Protein AF-0000000066491305 (afdb_homodimer)

pLDDT: mean 83.3, std 24.58, range [31.19, 98.94]

Nearest PDB structures (foldseek):
  2w36-assembly1_A  TM=3.775E-01  e=1.858E+00  Thermotoga maritima
  8e2a-assembly1_A  TM=6.566E-01  e=8.953E+00  Homo sapiens
  7uai-assembly1_A  TM=2.352E-01  e=7.895E+00  Homo sapiens
  2w36-assembly1_A  TM=3.773E-01  e=1.858E+00  Thermotoga maritima
  8e2a-assembly1_A  TM=6.562E-01  e=8.953E+00  Homo sapiens

Secondary structure (DSSP, 8-state):
--------------------------------------B-SSS---GGGHHHHHHHHHHHIIIII-EEE-TTEEEEEEEESSSSEEEEEEEEE---SS-EEE-HHHHHHHHHHHHHH-TT-EEEEETTEEEEEEEEES--/--------------------------------------B-SSS---GGGHHHHHHHHHHHIIIII-EEE-TTEEEEEEEESSSSEEEEEEEEE---SS-EEE-HHHHHHHHHHHHHH-TT-EEEEETTEEEEEEEEES--

Structure (mmCIF, N/CA/C/O backbone):
data_AF-0000000066491305-model_v1
#
loop_
_entity.id
_entity.type
_entity.pdbx_description
1 polymer 'Glycan binding protein Y3-like domain-containing protein'
#
loop_
_atom_site.group_PDB
_atom_site.id
_atom_site.type_symbol
_atom_site.label_atom_id
_atom_site.label_alt_id
_atom_site.label_comp_id
_atom_site.label_asym_id
_atom_site.label_entity_id
_atom_site.label_seq_id
_atom_site.pdbx_PDB_ins_code
_atom_site.Cartn_x
_atom_site.Cartn_y
_atom_site.Cartn_z
_atom_site.occupancy
_atom_site.B_iso_or_equiv
_atom_site.auth_seq_id
_atom_site.auth_comp_id
_atom_site.auth_asym_id
_atom_site.auth_atom_id
_atom_site.pdbx_PDB_model_num
ATOM 1 N N . MET A 1 1 ? 40.125 -6.152 -92.375 1 35.41 1 MET A N 1
ATOM 2 C CA . MET A 1 1 ? 39.969 -5.219 -91.25 1 35.41 1 MET A CA 1
ATOM 3 C C . MET A 1 1 ? 39.719 -5.961 -89.938 1 35.41 1 MET A C 1
ATOM 5 O O . MET A 1 1 ? 38.75 -6.703 -89.812 1 35.41 1 MET A O 1
ATOM 9 N N . HIS A 1 2 ? 40.781 -6.516 -89.375 1 53.09 2 HIS A N 1
ATOM 10 C CA . HIS A 1 2 ? 40.938 -7.371 -88.188 1 53.09 2 HIS A CA 1
ATOM 11 C C . HIS A 1 2 ? 40.469 -6.652 -86.938 1 53.09 2 HIS A C 1
ATOM 13 O O . HIS A 1 2 ? 41 -5.605 -86.562 1 53.09 2 HIS A O 1
ATOM 19 N N . VAL A 1 3 ? 39.156 -6.668 -86.625 1 49.12 3 VAL A N 1
ATOM 20 C CA . VAL A 1 3 ? 38.562 -6.012 -85.438 1 49.12 3 VAL A CA 1
ATOM 21 C C . VAL A 1 3 ? 39.062 -6.691 -84.188 1 49.12 3 VAL A C 1
ATOM 23 O O . VAL A 1 3 ? 38.812 -7.883 -84 1 49.12 3 VAL A O 1
ATOM 26 N N . SER A 1 4 ? 40.188 -6.305 -83.625 1 45.81 4 SER A N 1
ATOM 27 C CA . SER A 1 4 ? 40.75 -6.781 -82.375 1 45.81 4 SER A CA 1
ATOM 28 C C . SER A 1 4 ? 39.875 -6.434 -81.188 1 45.81 4 SER A C 1
ATOM 30 O O . SER A 1 4 ? 39.594 -5.258 -80.938 1 45.81 4 SER A O 1
ATOM 32 N N . PHE A 1 5 ? 38.875 -7.254 -80.938 1 46.56 5 PHE A N 1
ATOM 33 C CA . PHE A 1 5 ? 38.031 -7.059 -79.75 1 46.56 5 PHE A CA 1
ATOM 34 C C . PHE A 1 5 ? 38.844 -7.137 -78.438 1 46.56 5 PHE A C 1
ATOM 36 O O . PHE A 1 5 ? 39.5 -8.133 -78.188 1 46.56 5 PHE A O 1
ATOM 43 N N . ILE A 1 6 ? 39.375 -5.984 -78 1 46.59 6 ILE A N 1
ATOM 44 C CA . ILE A 1 6 ? 40.094 -5.914 -76.75 1 46.59 6 ILE A CA 1
ATOM 45 C C . ILE A 1 6 ? 39.156 -6.277 -75.562 1 46.59 6 ILE A C 1
ATOM 47 O O . ILE A 1 6 ? 38.156 -5.613 -75.375 1 46.59 6 ILE A O 1
ATOM 51 N N . LEU A 1 7 ? 39.062 -7.508 -75.188 1 48.59 7 LEU A N 1
ATOM 52 C CA . LEU A 1 7 ? 38.344 -7.977 -74 1 48.59 7 LEU A CA 1
ATOM 53 C C . LEU A 1 7 ? 38.875 -7.352 -72.75 1 48.59 7 LEU A C 1
ATOM 55 O O . LEU A 1 7 ? 40.031 -7.582 -72.375 1 48.59 7 LEU A O 1
ATOM 59 N N . THR A 1 8 ? 38.469 -6.133 -72.438 1 47.22 8 THR A N 1
ATOM 60 C CA . THR A 1 8 ? 38.906 -5.535 -71.188 1 47.22 8 THR A CA 1
ATOM 61 C C . THR A 1 8 ? 38.375 -6.34 -70 1 47.22 8 THR A C 1
ATOM 63 O O . THR A 1 8 ? 37.156 -6.535 -69.875 1 47.22 8 THR A O 1
ATOM 66 N N . VAL A 1 9 ? 39.125 -7.305 -69.5 1 46.81 9 VAL A N 1
ATOM 67 C CA . VAL A 1 9 ? 38.844 -8.078 -68.312 1 46.81 9 VAL A CA 1
ATOM 68 C C . VAL A 1 9 ? 38.719 -7.137 -67.125 1 46.81 9 VAL A C 1
ATOM 70 O O . VAL A 1 9 ? 39.656 -6.391 -66.812 1 46.81 9 VAL A O 1
ATOM 73 N N . ILE A 1 10 ? 37.562 -6.527 -66.938 1 48.28 10 ILE A N 1
ATOM 74 C CA . ILE A 1 10 ? 37.406 -5.699 -65.75 1 48.28 10 ILE A CA 1
ATOM 75 C C . ILE A 1 10 ? 37.625 -6.551 -64.5 1 48.28 10 ILE A C 1
ATOM 77 O O . ILE A 1 10 ? 36.969 -7.594 -64.312 1 48.28 10 ILE A O 1
ATOM 81 N N . PRO A 1 11 ? 38.719 -6.387 -63.812 1 46.84 11 PRO A N 1
ATOM 82 C CA . PRO A 1 11 ? 38.938 -7.137 -62.562 1 46.84 11 PRO A CA 1
ATOM 83 C C . PRO A 1 11 ? 37.812 -6.941 -61.562 1 46.84 11 PRO A C 1
ATOM 85 O O . PRO A 1 11 ? 37.312 -5.828 -61.406 1 46.84 11 PRO A O 1
ATOM 88 N N . ALA A 1 12 ? 36.969 -7.922 -61.5 1 47.62 12 ALA A N 1
ATOM 89 C CA . ALA A 1 12 ? 35.906 -7.91 -60.469 1 47.62 12 ALA A CA 1
ATOM 90 C C . ALA A 1 12 ? 36.531 -7.625 -59.094 1 47.62 12 ALA A C 1
ATOM 92 O O . ALA A 1 12 ? 37.469 -8.297 -58.656 1 47.62 12 ALA A O 1
ATOM 93 N N . VAL A 1 13 ? 36.562 -6.309 -58.688 1 47.16 13 VAL A N 1
ATOM 94 C CA . VAL A 1 13 ? 37 -5.969 -57.312 1 47.16 13 VAL A CA 1
ATOM 95 C C . VAL A 1 13 ? 36.188 -6.773 -56.312 1 47.16 13 VAL A C 1
ATOM 97 O O . VAL A 1 13 ? 34.938 -6.734 -56.344 1 47.16 13 VAL A O 1
ATOM 100 N N . LEU A 1 14 ? 36.656 -7.941 -55.938 1 42.53 14 LEU A N 1
ATOM 101 C CA . LEU A 1 14 ? 36.062 -8.648 -54.812 1 42.53 14 LEU A CA 1
ATOM 102 C C . LEU A 1 14 ? 35.969 -7.742 -53.594 1 42.53 14 LEU A C 1
ATOM 104 O O . LEU A 1 14 ? 36.969 -7.195 -53.125 1 42.53 14 LEU A O 1
ATOM 108 N N . THR A 1 15 ? 34.906 -7.043 -53.438 1 44.19 15 THR A N 1
ATOM 109 C CA . THR A 1 15 ? 34.688 -6.332 -52.188 1 44.19 15 THR A CA 1
ATOM 110 C C . THR A 1 15 ? 34.844 -7.273 -50.969 1 44.19 15 THR A C 1
ATOM 112 O O . THR A 1 15 ? 34.375 -8.414 -51.031 1 44.19 15 THR A O 1
ATOM 115 N N . SER A 1 16 ? 36.031 -7.152 -50.406 1 44.72 16 SER A N 1
ATOM 116 C CA . SER A 1 16 ? 36.219 -7.848 -49.125 1 44.72 16 SER A CA 1
ATOM 117 C C . SER A 1 16 ? 35.031 -7.641 -48.219 1 44.72 16 SER A C 1
ATOM 119 O O . SER A 1 16 ? 34.594 -6.508 -48 1 44.72 16 SER A O 1
ATOM 121 N N . ALA A 1 17 ? 34.156 -8.609 -48.25 1 45.94 17 ALA A N 1
ATOM 122 C CA . ALA A 1 17 ? 33.125 -8.648 -47.188 1 45.94 17 ALA A CA 1
ATOM 123 C C . ALA A 1 17 ? 33.781 -8.469 -45.812 1 45.94 17 ALA A C 1
ATOM 125 O O . ALA A 1 17 ? 34.688 -9.203 -45.438 1 45.94 17 ALA A O 1
ATOM 126 N N . PHE A 1 18 ? 34 -7.211 -45.344 1 41.62 18 PHE A N 1
ATOM 127 C CA . PHE A 1 18 ? 34.375 -7.043 -43.938 1 41.62 18 PHE A CA 1
ATOM 128 C C . PHE A 1 18 ? 33.562 -7.934 -43.031 1 41.62 18 PHE A C 1
ATOM 130 O O . PHE A 1 18 ? 32.344 -8.023 -43.188 1 41.62 18 PHE A O 1
ATOM 137 N N . PRO A 1 19 ? 34.281 -8.961 -42.5 1 40.78 19 PRO A N 1
ATOM 138 C CA . PRO A 1 19 ? 33.5 -9.719 -41.531 1 40.78 19 PRO A CA 1
ATOM 139 C C . PRO A 1 19 ? 32.812 -8.812 -40.5 1 40.78 19 PRO A C 1
ATOM 141 O O . PRO A 1 19 ? 33.438 -7.855 -40 1 40.78 19 PRO A O 1
ATOM 144 N N . MET A 1 20 ? 31.531 -8.586 -40.719 1 34.88 20 MET A N 1
ATOM 145 C CA . MET A 1 20 ? 30.781 -8 -39.594 1 34.88 20 MET A CA 1
ATOM 146 C C . MET A 1 20 ? 31.203 -8.633 -38.281 1 34.88 20 MET A C 1
ATOM 148 O O . MET A 1 20 ? 31.219 -9.859 -38.156 1 34.88 20 MET A O 1
ATOM 152 N N . LYS A 1 21 ? 32.094 -7.848 -37.531 1 38.19 21 LYS A N 1
ATOM 153 C CA . LYS A 1 21 ? 32.344 -8.258 -36.156 1 38.19 21 LYS A CA 1
ATOM 154 C C . LYS A 1 21 ? 31.078 -8.688 -35.469 1 38.19 21 LYS A C 1
ATOM 156 O O . LYS A 1 21 ? 30.109 -7.93 -35.406 1 38.19 21 LYS A O 1
ATOM 161 N N . THR A 1 22 ? 30.75 -9.992 -35.656 1 33.88 22 THR A N 1
ATOM 162 C CA . THR A 1 22 ? 29.734 -10.453 -34.688 1 33.88 22 THR A CA 1
ATOM 163 C C . THR A 1 22 ? 30.094 -10.016 -33.281 1 33.88 22 THR A C 1
ATOM 165 O O . THR A 1 22 ? 31.188 -10.297 -32.781 1 33.88 22 THR A O 1
ATOM 168 N N . ASN A 1 23 ? 29.812 -8.773 -33.031 1 33.19 23 ASN A N 1
ATOM 169 C CA . ASN A 1 23 ? 29.875 -8.453 -31.594 1 33.19 23 ASN A CA 1
ATOM 170 C C . ASN A 1 23 ? 29.281 -9.578 -30.75 1 33.19 23 ASN A C 1
ATOM 172 O O . ASN A 1 23 ? 28.109 -9.898 -30.859 1 33.19 23 ASN A O 1
ATOM 176 N N . SER A 1 24 ? 30.062 -10.562 -30.547 1 32.06 24 SER A N 1
ATOM 177 C CA . SER A 1 24 ? 29.672 -11.477 -29.484 1 32.06 24 SER A CA 1
ATOM 178 C C . SER A 1 24 ? 29.109 -10.711 -28.281 1 32.06 24 SER A C 1
ATOM 180 O O . SER A 1 24 ? 29.781 -9.852 -27.719 1 32.06 24 SER A O 1
ATOM 182 N N . ILE A 1 25 ? 27.922 -10.383 -28.406 1 31.58 25 ILE A N 1
ATOM 183 C CA . ILE A 1 25 ? 27.359 -9.984 -27.125 1 31.58 25 ILE A CA 1
ATOM 184 C C . ILE A 1 25 ? 27.891 -10.898 -26.016 1 31.58 25 ILE A C 1
ATOM 186 O O . ILE A 1 25 ? 27.766 -12.125 -26.109 1 31.58 25 ILE A O 1
ATOM 190 N N . ALA A 1 26 ? 29.016 -10.641 -25.406 1 34.91 26 ALA A N 1
ATOM 191 C CA . ALA A 1 26 ? 29.359 -11.312 -24.156 1 34.91 26 ALA A CA 1
ATOM 192 C C . ALA A 1 26 ? 28.109 -11.672 -23.359 1 34.91 26 ALA A C 1
ATOM 194 O O . ALA A 1 26 ? 27.266 -10.82 -23.094 1 34.91 26 ALA A O 1
ATOM 195 N N . ALA A 1 27 ? 27.641 -12.836 -23.547 1 32.53 27 ALA A N 1
ATOM 196 C CA . ALA A 1 27 ? 26.672 -13.367 -22.578 1 32.53 27 ALA A CA 1
ATOM 197 C C . ALA A 1 27 ? 27.031 -12.922 -21.156 1 32.53 27 ALA A C 1
ATOM 199 O O . ALA A 1 27 ? 28.109 -13.211 -20.656 1 32.53 27 ALA A O 1
ATOM 200 N N . TYR A 1 28 ? 26.75 -11.734 -20.812 1 33.09 28 TYR A N 1
ATOM 201 C CA . TYR A 1 28 ? 26.797 -11.547 -19.359 1 33.09 28 TYR A CA 1
ATOM 202 C C . TYR A 1 28 ? 26.328 -12.797 -18.641 1 33.09 28 TYR A C 1
ATOM 204 O O . TYR A 1 28 ? 25.281 -13.367 -18.984 1 33.09 28 TYR A O 1
ATOM 212 N N . PRO A 1 29 ? 27.172 -13.633 -18.234 1 33.91 29 PRO A N 1
ATOM 213 C CA . PRO A 1 29 ? 26.562 -14.656 -17.391 1 33.91 29 PRO A CA 1
ATOM 214 C C . PRO A 1 29 ? 25.359 -14.125 -16.609 1 33.91 29 PRO A C 1
ATOM 216 O O . PRO A 1 29 ? 25.391 -13 -16.094 1 33.91 29 PRO A O 1
ATOM 219 N N . ASP A 1 30 ? 24.156 -14.359 -17.062 1 32.94 30 ASP A N 1
ATOM 220 C CA . ASP A 1 30 ? 22.984 -14.172 -16.188 1 32.94 30 ASP A CA 1
ATOM 221 C C . ASP A 1 30 ? 23.328 -14.516 -14.75 1 32.94 30 ASP A C 1
ATOM 223 O O . ASP A 1 30 ? 23.297 -15.68 -14.352 1 32.94 30 ASP A O 1
ATOM 227 N N . THR A 1 31 ? 24.438 -14.273 -14.273 1 35.62 31 THR A N 1
ATOM 228 C CA . THR A 1 31 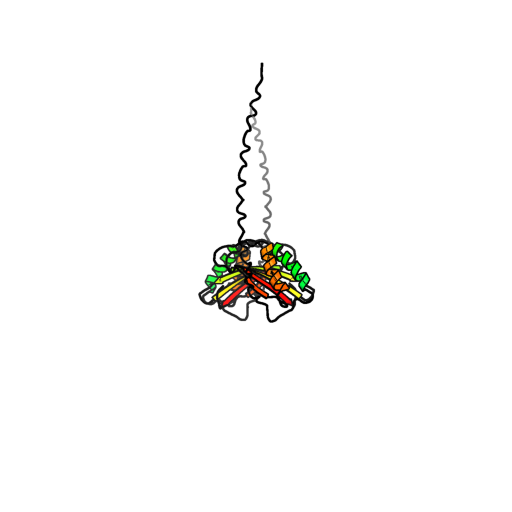? 24.594 -14.398 -12.828 1 35.62 31 THR A CA 1
ATOM 229 C C . THR A 1 31 ? 23.359 -13.898 -12.102 1 35.62 31 THR A C 1
ATOM 231 O O . THR A 1 31 ? 23.141 -12.688 -11.969 1 35.62 31 THR A O 1
ATOM 234 N N . ALA A 1 32 ? 22.234 -14.469 -12.344 1 38.22 32 ALA A N 1
ATOM 235 C CA . ALA A 1 32 ? 21.047 -14.242 -11.5 1 38.22 32 ALA A CA 1
ATOM 236 C C . ALA A 1 32 ? 21.453 -13.938 -10.062 1 38.22 32 ALA A C 1
ATOM 238 O O . ALA A 1 32 ? 21.969 -14.805 -9.352 1 38.22 32 ALA A O 1
ATOM 239 N N . VAL A 1 33 ? 22.156 -12.961 -9.734 1 40.78 33 VAL A N 1
ATOM 240 C CA . VAL A 1 33 ? 22.172 -12.57 -8.328 1 40.78 33 VAL A CA 1
ATOM 241 C C . VAL A 1 33 ? 20.984 -13.164 -7.598 1 40.78 33 VAL A C 1
ATOM 243 O O . VAL A 1 33 ? 19.828 -12.812 -7.883 1 40.78 33 VAL A O 1
ATOM 246 N N . ILE A 1 34 ? 20.891 -14.43 -7.395 1 44.28 34 ILE A N 1
ATOM 247 C CA . ILE A 1 34 ? 19.859 -15.062 -6.57 1 44.28 34 ILE A CA 1
ATOM 248 C C . ILE A 1 34 ? 19.578 -14.188 -5.355 1 44.28 34 ILE A C 1
ATOM 250 O O . ILE A 1 34 ? 20.359 -14.156 -4.402 1 44.28 34 ILE A O 1
ATOM 254 N N . ALA A 1 35 ? 19.328 -13 -5.527 1 53.53 35 ALA A N 1
ATOM 255 C CA . ALA A 1 35 ? 18.906 -12.266 -4.344 1 53.53 35 ALA A CA 1
ATOM 256 C C . ALA A 1 35 ? 18.047 -13.141 -3.438 1 53.53 35 ALA A C 1
ATOM 258 O O . ALA A 1 35 ? 17.141 -13.836 -3.908 1 53.53 35 ALA A O 1
ATOM 259 N N . LYS A 1 36 ? 18.703 -13.555 -2.309 1 70.38 36 LYS A N 1
ATOM 260 C CA . LYS A 1 36 ? 17.984 -14.352 -1.316 1 70.38 36 LYS A CA 1
ATOM 261 C C . LYS A 1 36 ? 16.562 -13.812 -1.097 1 70.38 36 LYS A C 1
ATOM 263 O O . LYS A 1 36 ? 16.391 -12.617 -0.875 1 70.38 36 LYS A O 1
ATOM 268 N N . ARG A 1 37 ? 15.703 -14.656 -1.526 1 84.19 37 ARG A N 1
ATOM 269 C CA . ARG A 1 37 ? 14.297 -14.359 -1.262 1 84.19 37 ARG A CA 1
ATOM 270 C C . ARG A 1 37 ? 14.055 -14.141 0.228 1 84.19 37 ARG A C 1
ATOM 272 O O . ARG A 1 37 ? 14.602 -14.867 1.063 1 84.19 37 ARG A O 1
ATOM 279 N N . ASN A 1 38 ? 13.508 -13.055 0.465 1 95.69 38 ASN A N 1
ATOM 280 C CA . ASN A 1 38 ? 13.125 -12.781 1.846 1 95.69 38 ASN A CA 1
ATOM 281 C C . ASN A 1 38 ? 11.703 -13.25 2.139 1 95.69 38 ASN A C 1
ATOM 283 O O . ASN A 1 38 ? 10.781 -12.445 2.191 1 95.69 38 ASN A O 1
ATOM 287 N N . CYS A 1 39 ? 11.656 -14.578 2.375 1 98.12 39 CYS A N 1
ATOM 288 C CA . CYS A 1 39 ? 10.383 -15.234 2.617 1 98.12 39 CYS A CA 1
ATOM 289 C C . CYS A 1 39 ? 9.875 -14.945 4.027 1 98.12 39 CYS A C 1
ATOM 291 O O . CYS A 1 39 ? 10.664 -14.891 4.973 1 98.12 39 CYS A O 1
ATOM 293 N N . PHE A 1 40 ? 8.547 -14.844 4.145 1 98.06 40 PHE A N 1
ATOM 294 C CA . PHE A 1 40 ? 7.98 -14.727 5.484 1 98.06 40 PHE A CA 1
ATOM 295 C C . PHE A 1 40 ? 8.133 -16.031 6.254 1 98.06 40 PHE A C 1
ATOM 297 O O . PHE A 1 40 ? 7.969 -17.125 5.684 1 98.06 40 PHE A O 1
ATOM 304 N N . ASP A 1 41 ? 8.398 -15.867 7.492 1 96.44 41 ASP A N 1
ATOM 305 C CA . ASP A 1 41 ? 8.617 -17.047 8.328 1 96.44 41 ASP A CA 1
ATOM 306 C C . ASP A 1 41 ? 7.344 -17.438 9.062 1 96.44 41 ASP A C 1
ATOM 308 O O . ASP A 1 41 ? 7.277 -18.516 9.664 1 96.44 41 ASP A O 1
ATOM 312 N N . GLY A 1 42 ? 6.332 -16.641 9.016 1 96.88 42 GLY A N 1
ATOM 313 C CA . GLY A 1 42 ? 5.051 -16.906 9.648 1 96.88 42 GLY A CA 1
ATOM 314 C C . GLY A 1 42 ? 3.869 -16.438 8.828 1 96.88 42 GLY A C 1
ATOM 315 O O . GLY A 1 42 ? 4.043 -15.93 7.715 1 96.88 42 GLY A O 1
ATOM 316 N N . GLY A 1 43 ? 2.725 -16.75 9.414 1 97.12 43 GLY A N 1
ATOM 317 C CA . GLY A 1 43 ? 1.511 -16.344 8.719 1 97.12 43 GLY A CA 1
ATOM 318 C C . GLY A 1 43 ? 0.931 -17.453 7.852 1 97.12 43 GLY A C 1
ATOM 319 O O . GLY A 1 43 ? 1.355 -18.594 7.934 1 97.12 43 GLY A O 1
ATOM 320 N N . ALA A 1 44 ? -0.05 -17.031 7.043 1 98.12 44 ALA A N 1
ATOM 321 C CA . ALA A 1 44 ? -0.793 -17.984 6.219 1 98.12 44 ALA A CA 1
ATOM 322 C C . ALA A 1 44 ? 0.083 -18.547 5.105 1 98.12 44 ALA A C 1
ATOM 324 O O . ALA A 1 44 ? 0.955 -17.844 4.582 1 98.12 44 ALA A O 1
ATOM 325 N N . ARG A 1 45 ? -0.2 -19.766 4.707 1 98.06 45 ARG A N 1
ATOM 326 C CA . ARG A 1 45 ? 0.401 -20.391 3.539 1 98.06 45 ARG A CA 1
ATOM 327 C C . ARG A 1 45 ? -0.486 -20.234 2.311 1 98.06 45 ARG A C 1
ATOM 329 O O . ARG A 1 45 ? -1.699 -20.047 2.434 1 98.06 45 ARG A O 1
ATOM 336 N N . TRP A 1 46 ? 0.221 -20.281 1.203 1 97.81 46 TRP A N 1
ATOM 337 C CA . TRP A 1 46 ? -0.558 -20.219 -0.029 1 97.81 46 TRP A CA 1
ATOM 338 C C . TRP A 1 46 ? -1.574 -21.359 -0.089 1 97.81 46 TRP A C 1
ATOM 340 O O . TRP A 1 46 ? -2.729 -21.141 -0.468 1 97.81 46 TRP A O 1
ATOM 350 N N . GLY A 1 47 ? -1.063 -22.578 0.218 1 96.12 47 GLY A N 1
ATOM 351 C CA . GLY A 1 47 ? -1.896 -23.766 0.083 1 96.12 47 GLY A CA 1
ATOM 352 C C . GLY A 1 47 ? -2.471 -23.938 -1.311 1 96.12 47 GLY A C 1
ATOM 353 O O . GLY A 1 47 ? -1.766 -23.75 -2.305 1 96.12 47 GLY A O 1
ATOM 354 N N . ALA A 1 48 ? -3.723 -24.266 -1.373 1 96.31 48 ALA A N 1
ATOM 355 C CA . ALA A 1 48 ? -4.391 -24.531 -2.645 1 96.31 48 ALA A CA 1
ATOM 356 C C . ALA A 1 48 ? -4.582 -23.234 -3.445 1 96.31 48 ALA A C 1
ATOM 358 O O . ALA A 1 48 ? -4.875 -23.281 -4.641 1 96.31 48 ALA A O 1
ATOM 359 N N . GLY A 1 49 ? -4.398 -22.156 -2.797 1 97.44 49 GLY A N 1
ATOM 360 C CA . GLY A 1 49 ? -4.621 -20.875 -3.451 1 97.44 49 GLY A CA 1
ATOM 361 C C . GLY A 1 49 ? -3.447 -20.422 -4.301 1 97.44 49 GLY A C 1
ATOM 362 O O . GLY A 1 49 ? -3.553 -19.453 -5.051 1 97.44 49 GLY A O 1
ATOM 363 N N . ARG A 1 50 ? -2.361 -21.125 -4.305 1 97.75 50 ARG A N 1
ATOM 364 C CA . ARG A 1 50 ? -1.124 -20.688 -4.941 1 97.75 50 ARG A CA 1
ATOM 365 C C . ARG A 1 50 ? -1.317 -20.484 -6.441 1 97.75 50 ARG A C 1
ATOM 367 O O . ARG A 1 50 ? -0.922 -19.469 -6.996 1 97.75 50 ARG A O 1
ATOM 374 N N . PRO A 1 51 ? -1.959 -21.422 -7.125 1 97.56 51 PRO A N 1
ATOM 375 C CA . PRO A 1 51 ? -2.148 -21.203 -8.555 1 97.56 51 PRO A CA 1
ATOM 376 C C . PRO A 1 51 ? -3.012 -19.984 -8.852 1 97.56 51 PRO A C 1
ATOM 378 O O . PRO A 1 51 ? -2.797 -19.297 -9.859 1 97.56 51 PRO A O 1
ATOM 381 N N . TYR A 1 52 ? -3.965 -19.719 -8.016 1 98.38 52 TYR A N 1
ATOM 382 C CA . TYR A 1 52 ? -4.793 -18.547 -8.203 1 98.38 52 TYR A CA 1
ATOM 383 C C . TYR A 1 52 ? -3.982 -17.266 -7.984 1 98.38 52 TYR A C 1
ATOM 385 O O . TYR A 1 52 ? -4.176 -16.266 -8.68 1 98.38 52 TYR A O 1
ATOM 393 N N . ALA A 1 53 ? -3.098 -17.391 -7.023 1 98.81 53 ALA A N 1
ATOM 394 C CA . ALA A 1 53 ? -2.256 -16.219 -6.742 1 98.81 53 ALA A CA 1
ATOM 395 C C . ALA A 1 53 ? -1.403 -15.859 -7.953 1 98.81 53 ALA A C 1
ATOM 397 O O . ALA A 1 53 ? -1.145 -14.68 -8.203 1 98.81 53 ALA A O 1
ATOM 398 N N . ILE A 1 54 ? -1.008 -16.797 -8.672 1 98.56 54 ILE A N 1
ATOM 399 C CA . ILE A 1 54 ? -0.222 -16.547 -9.875 1 98.56 54 ILE A CA 1
ATOM 400 C C . ILE A 1 54 ? -1.052 -15.758 -10.883 1 98.56 54 ILE A C 1
ATOM 402 O O . ILE A 1 54 ? -0.574 -14.773 -11.445 1 98.56 54 ILE A O 1
ATOM 406 N N . ASN A 1 55 ? -2.23 -16.141 -11.062 1 98.44 55 ASN A N 1
ATOM 407 C CA . ASN A 1 55 ? -3.125 -15.422 -11.953 1 98.44 55 ASN A CA 1
ATOM 408 C C . ASN A 1 55 ? -3.408 -14.008 -11.445 1 98.44 55 ASN A C 1
ATOM 410 O O . ASN A 1 55 ? -3.438 -13.055 -12.219 1 98.44 55 ASN A O 1
ATOM 414 N N . PHE A 1 56 ? -3.564 -13.93 -10.172 1 98.75 56 PHE A N 1
ATOM 415 C CA . PHE A 1 56 ? -3.883 -12.625 -9.594 1 98.75 56 PHE A CA 1
ATOM 416 C C . PHE A 1 56 ? -2.682 -11.695 -9.672 1 98.75 56 PHE A C 1
ATOM 418 O O . PHE A 1 56 ? -2.84 -10.477 -9.812 1 98.75 56 PHE A O 1
ATOM 425 N N . ALA A 1 57 ? -1.462 -12.25 -9.633 1 98.81 57 ALA A N 1
ATOM 426 C CA . ALA A 1 57 ? -0.28 -11.406 -9.82 1 98.81 57 ALA A CA 1
ATOM 427 C C . ALA A 1 57 ? -0.284 -10.75 -11.195 1 98.81 57 ALA A C 1
ATOM 429 O O . ALA A 1 57 ? 0.03 -9.57 -11.328 1 98.81 57 ALA A O 1
ATOM 430 N N . THR A 1 58 ? -0.686 -11.492 -12.148 1 98.62 58 THR A N 1
ATOM 431 C CA . THR A 1 58 ? -0.822 -10.945 -13.492 1 98.62 58 THR A CA 1
ATOM 432 C C . THR A 1 58 ? -1.865 -9.836 -13.523 1 98.62 58 THR A C 1
ATOM 434 O O . THR A 1 58 ? -1.625 -8.766 -14.086 1 98.62 58 THR A O 1
ATOM 437 N N . ARG A 1 59 ? -2.959 -10.047 -12.906 1 98.5 59 ARG A N 1
ATOM 438 C CA . ARG A 1 59 ? -4.035 -9.062 -12.891 1 98.5 59 ARG A CA 1
ATOM 439 C C . ARG A 1 59 ? -3.615 -7.809 -12.133 1 98.5 59 ARG A C 1
ATOM 441 O O . ARG A 1 59 ? -3.889 -6.688 -12.57 1 98.5 59 ARG A O 1
ATOM 448 N N . ALA A 1 60 ? -2.977 -8.008 -11.023 1 98.69 60 ALA A N 1
ATOM 449 C CA . ALA A 1 60 ? -2.518 -6.871 -10.234 1 98.69 60 ALA A CA 1
ATOM 450 C C . ALA A 1 60 ? -1.587 -5.977 -11.039 1 98.69 60 ALA A C 1
ATOM 452 O O . ALA A 1 60 ? -1.687 -4.746 -10.977 1 98.69 60 ALA A O 1
ATOM 453 N N . CYS A 1 61 ? -0.684 -6.582 -11.75 1 98.81 61 CYS A N 1
ATOM 454 C CA . CYS A 1 61 ? 0.261 -5.816 -12.555 1 98.81 61 CYS A CA 1
ATOM 455 C C . CYS A 1 61 ? -0.448 -5.113 -13.711 1 98.81 61 CYS A C 1
ATOM 457 O O . CYS A 1 61 ? -0.137 -3.963 -14.023 1 98.81 61 CYS A O 1
ATOM 459 N N . ASN A 1 62 ? -1.419 -5.648 -14.219 1 97 62 ASN A N 1
ATOM 460 C CA . ASN A 1 62 ? -2.125 -5.047 -15.344 1 97 62 ASN A CA 1
ATOM 461 C C . ASN A 1 62 ? -3.09 -3.957 -14.883 1 97 62 ASN A C 1
ATOM 463 O O . ASN A 1 62 ? -3.293 -2.967 -15.586 1 97 62 ASN A O 1
ATOM 467 N N . GLU A 1 63 ? -3.541 -4.094 -13.68 1 95.5 63 GLU A N 1
ATOM 468 C CA . GLU A 1 63 ? -4.645 -3.236 -13.258 1 95.5 63 GLU A CA 1
ATOM 469 C C . GLU A 1 63 ? -4.16 -2.127 -12.336 1 95.5 63 GLU A C 1
ATOM 471 O O . GLU A 1 63 ? -4.77 -1.058 -12.266 1 95.5 63 GLU A O 1
ATOM 476 N N . ALA A 1 64 ? -3.076 -2.404 -11.656 1 97.88 64 ALA A N 1
ATOM 477 C CA . ALA A 1 64 ? -2.889 -1.515 -10.508 1 97.88 64 ALA A CA 1
ATOM 478 C C . ALA A 1 64 ? -1.416 -1.156 -10.328 1 97.88 64 ALA A C 1
ATOM 480 O O . ALA A 1 64 ? -1.09 -0.058 -9.875 1 97.88 64 ALA A O 1
ATOM 481 N N . LEU A 1 65 ? -0.503 -1.966 -10.719 1 98.75 65 LEU A N 1
ATOM 482 C CA . LEU A 1 65 ? 0.825 -1.855 -10.125 1 98.75 65 LEU A CA 1
ATOM 483 C C . LEU A 1 65 ? 1.834 -1.336 -11.148 1 98.75 65 LEU A C 1
ATOM 485 O O . LEU A 1 65 ? 2.943 -0.943 -10.781 1 98.75 65 LEU A O 1
ATOM 489 N N . VAL A 1 66 ? 1.447 -1.249 -12.375 1 98.31 66 VAL A N 1
ATOM 490 C CA . VAL A 1 66 ? 2.414 -0.804 -13.367 1 98.31 66 VAL A CA 1
ATOM 491 C C . VAL A 1 66 ? 2.348 0.715 -13.516 1 98.31 66 VAL A C 1
ATOM 493 O O . VAL A 1 66 ? 1.374 1.343 -13.094 1 98.31 66 VAL A O 1
ATOM 496 N N . GLY A 1 67 ? 3.473 1.306 -14.102 1 97.75 67 GLY A N 1
ATOM 497 C CA . GLY A 1 67 ? 3.541 2.732 -14.375 1 97.75 67 GLY A CA 1
ATOM 498 C C . GLY A 1 67 ? 4.711 3.412 -13.695 1 97.75 67 GLY A C 1
ATOM 499 O O . GLY A 1 67 ? 5.688 2.756 -13.32 1 97.75 67 GLY A O 1
ATOM 500 N N . THR A 1 68 ? 4.641 4.73 -13.641 1 98.06 68 THR A N 1
ATOM 501 C CA . THR A 1 68 ? 5.727 5.527 -13.094 1 98.06 68 THR A CA 1
ATOM 502 C C . THR A 1 68 ? 5.551 5.719 -11.586 1 98.06 68 THR A C 1
ATOM 504 O O . THR A 1 68 ? 4.465 6.07 -11.125 1 98.06 68 THR A O 1
ATOM 507 N N . TYR A 1 69 ? 6.625 5.422 -10.922 1 98.06 69 TYR A N 1
ATOM 508 C CA . TYR A 1 69 ? 6.711 5.609 -9.477 1 98.06 69 TYR A CA 1
ATOM 509 C C . TYR A 1 69 ? 7.703 6.715 -9.125 1 98.06 69 TYR A C 1
ATOM 511 O O . TYR A 1 69 ? 8.734 6.855 -9.781 1 98.06 69 TYR A O 1
ATOM 519 N N . ARG A 1 70 ? 7.332 7.461 -8.109 1 97.19 70 ARG A N 1
ATOM 520 C CA . ARG A 1 70 ? 8.305 8.305 -7.41 1 97.19 70 ARG A CA 1
ATOM 521 C C . ARG A 1 70 ? 8.906 7.566 -6.219 1 97.19 70 ARG A C 1
ATOM 523 O O . ARG A 1 70 ? 8.336 6.586 -5.734 1 97.19 70 ARG A O 1
ATOM 530 N N . PRO A 1 71 ? 10.086 8.109 -5.781 1 97.12 71 PRO A N 1
ATOM 531 C CA . PRO A 1 71 ? 10.695 7.438 -4.633 1 97.12 71 PRO A CA 1
ATOM 532 C C . PRO A 1 71 ? 9.727 7.281 -3.459 1 97.12 71 PRO A C 1
ATOM 534 O O . PRO A 1 71 ? 9.047 8.234 -3.086 1 97.12 71 PRO A O 1
ATOM 537 N N . ASN A 1 72 ? 9.609 6.07 -2.916 1 96.69 72 ASN A N 1
ATOM 538 C CA . ASN A 1 72 ? 8.844 5.723 -1.724 1 96.69 72 ASN A CA 1
ATOM 539 C C . ASN A 1 72 ? 7.344 5.668 -2.014 1 96.69 72 ASN A C 1
ATOM 541 O O . ASN A 1 72 ? 6.531 5.633 -1.089 1 96.69 72 ASN A O 1
ATOM 545 N N . ASP A 1 73 ? 6.988 5.676 -3.365 1 98.19 73 ASP A N 1
ATOM 546 C CA . ASP A 1 73 ? 5.629 5.297 -3.734 1 98.19 73 ASP A CA 1
ATOM 547 C C . ASP A 1 73 ? 5.379 3.814 -3.473 1 98.19 73 ASP A C 1
ATOM 549 O O . ASP A 1 73 ? 6.246 2.979 -3.736 1 98.19 73 ASP A O 1
ATOM 553 N N . ILE A 1 74 ? 4.191 3.508 -3.037 1 98.62 74 ILE A N 1
ATOM 554 C CA . ILE A 1 74 ? 3.736 2.127 -2.912 1 98.62 74 ILE A CA 1
ATOM 555 C C . ILE A 1 74 ? 2.361 1.977 -3.557 1 98.62 74 ILE A C 1
ATOM 557 O O . ILE A 1 74 ? 1.473 2.805 -3.342 1 98.62 74 ILE A O 1
ATOM 561 N N . ARG A 1 75 ? 2.18 0.941 -4.344 1 98.88 75 ARG A N 1
ATOM 562 C CA . ARG A 1 75 ? 0.87 0.519 -4.828 1 98.88 75 ARG A CA 1
ATOM 563 C C . ARG A 1 75 ? 0.577 -0.924 -4.43 1 98.88 75 ARG A C 1
ATOM 565 O O . ARG A 1 75 ? 1.482 -1.76 -4.395 1 98.88 75 ARG A O 1
ATOM 572 N N . ALA A 1 76 ? -0.656 -1.112 -4.145 1 98.88 76 ALA A N 1
ATOM 573 C CA . ALA A 1 76 ? -1.036 -2.441 -3.674 1 98.88 76 ALA A CA 1
ATOM 574 C C . ALA A 1 76 ? -2.434 -2.816 -4.16 1 98.88 76 ALA A C 1
ATOM 576 O O . ALA A 1 76 ? -3.211 -1.949 -4.562 1 98.88 76 ALA A O 1
ATOM 577 N N . LYS A 1 77 ? -2.666 -4.102 -4.16 1 98.69 77 LYS A N 1
ATOM 578 C CA . LYS A 1 77 ? -3.945 -4.668 -4.574 1 98.69 77 LYS A CA 1
ATOM 579 C C . LYS A 1 77 ? -4.246 -5.961 -3.82 1 98.69 77 LYS A C 1
ATOM 581 O O . LYS A 1 77 ? -3.357 -6.785 -3.611 1 98.69 77 LYS A O 1
ATOM 586 N N . CYS A 1 78 ? -5.477 -6.055 -3.396 1 98.56 78 CYS A N 1
ATOM 587 C CA . CYS A 1 78 ? -5.945 -7.238 -2.684 1 98.56 78 CYS A CA 1
ATOM 588 C C . CYS A 1 78 ? -6.883 -8.062 -3.553 1 98.56 78 CYS A C 1
ATOM 590 O O . CYS A 1 78 ? -7.727 -7.512 -4.262 1 98.56 78 CYS A O 1
ATOM 592 N N . TYR A 1 79 ? -6.695 -9.438 -3.488 1 98.25 79 TYR A N 1
ATOM 593 C CA . TYR A 1 79 ? -7.617 -10.375 -4.125 1 98.25 79 TYR A CA 1
ATOM 594 C C . TYR A 1 79 ? -8.016 -11.477 -3.156 1 98.25 79 TYR A C 1
ATOM 596 O O . TYR A 1 79 ? -7.195 -11.953 -2.369 1 98.25 79 TYR A O 1
ATOM 604 N N . ASN A 1 80 ? -9.25 -11.875 -3.283 1 97.44 80 ASN A N 1
ATOM 605 C CA . ASN A 1 80 ? -9.672 -13.047 -2.527 1 97.44 80 ASN A CA 1
ATOM 606 C C . ASN A 1 80 ? -9.25 -14.344 -3.221 1 97.44 80 ASN A C 1
ATOM 608 O O . ASN A 1 80 ? -9.609 -14.578 -4.375 1 97.44 80 ASN A O 1
ATOM 612 N N . LEU A 1 81 ? -8.547 -15.164 -2.459 1 98.12 81 LEU A N 1
ATOM 613 C CA . LEU A 1 81 ? -8.125 -16.469 -2.988 1 98.12 81 LEU A CA 1
ATOM 614 C C . LEU A 1 81 ? -9.258 -17.484 -2.887 1 98.12 81 LEU A C 1
ATOM 616 O O . LEU A 1 81 ? -9.383 -18.359 -3.744 1 98.12 81 LEU A O 1
ATOM 620 N N . ASP A 1 82 ? -9.891 -17.422 -1.813 1 96.25 82 ASP A N 1
ATOM 621 C CA . ASP A 1 82 ? -11.117 -18.188 -1.58 1 96.25 82 ASP A CA 1
ATOM 622 C C . ASP A 1 82 ? -12 -17.5 -0.55 1 96.25 82 ASP A C 1
ATOM 624 O O . ASP A 1 82 ? -11.93 -16.281 -0.383 1 96.25 82 ASP A O 1
ATOM 628 N N . SER A 1 83 ? -12.906 -18.234 0.072 1 96.06 83 SER A N 1
ATOM 629 C CA . SER A 1 83 ? -13.859 -17.609 0.978 1 96.06 83 SER A CA 1
ATOM 630 C C . SER A 1 83 ? -13.195 -17.234 2.299 1 96.06 83 SER A C 1
ATOM 632 O O . SER A 1 83 ? -13.773 -16.484 3.094 1 96.06 83 SER A O 1
ATOM 634 N N . THR A 1 84 ? -11.953 -17.688 2.516 1 97.31 84 THR A N 1
ATOM 635 C CA . THR A 1 84 ? -11.398 -17.484 3.848 1 97.31 84 THR A CA 1
ATOM 636 C C . THR A 1 84 ? -9.992 -16.891 3.758 1 97.31 84 THR A C 1
ATOM 638 O O . THR A 1 84 ? -9.375 -16.594 4.781 1 97.31 84 THR A O 1
ATOM 641 N N . LYS A 1 85 ? -9.516 -16.781 2.443 1 98.31 85 LYS A N 1
ATOM 642 C CA . LYS A 1 85 ? -8.133 -16.359 2.283 1 98.31 85 LYS A CA 1
ATOM 643 C C . LYS A 1 85 ? -8.008 -15.297 1.199 1 98.31 85 LYS A C 1
ATOM 645 O O . LYS A 1 85 ? -8.703 -15.352 0.185 1 98.31 85 LYS A O 1
ATOM 650 N N . LYS A 1 86 ? -7.117 -14.422 1.464 1 98.5 86 LYS A N 1
ATOM 651 C CA . LYS A 1 86 ? -6.809 -13.359 0.507 1 98.5 86 LYS A CA 1
ATOM 652 C C . LYS A 1 86 ? -5.309 -13.281 0.241 1 98.5 86 LYS A C 1
ATOM 654 O O . LYS A 1 86 ? -4.512 -13.906 0.946 1 98.5 86 LYS A O 1
ATOM 659 N N . VAL A 1 87 ? -4.996 -12.578 -0.79 1 98.88 87 VAL A N 1
ATOM 660 C CA . VAL A 1 87 ? -3.609 -12.203 -1.034 1 98.88 87 VAL A CA 1
ATOM 661 C C . VAL A 1 87 ? -3.498 -10.688 -1.151 1 98.88 87 VAL A C 1
ATOM 663 O O . VAL A 1 87 ? -4.332 -10.047 -1.792 1 98.88 87 VAL A O 1
ATOM 666 N N . ASP A 1 88 ? -2.486 -10.164 -0.505 1 98.75 88 ASP A N 1
ATOM 667 C CA . ASP A 1 88 ? -2.064 -8.773 -0.673 1 98.75 88 ASP A CA 1
ATOM 668 C C . ASP A 1 88 ? -0.783 -8.688 -1.497 1 98.75 88 ASP A C 1
ATOM 670 O O . ASP A 1 88 ? 0.26 -9.203 -1.091 1 98.75 88 ASP A O 1
ATOM 674 N N . PHE A 1 89 ? -0.894 -7.996 -2.646 1 98.94 89 PHE A N 1
ATOM 675 C CA . PHE A 1 89 ? 0.283 -7.672 -3.443 1 98.94 89 PHE A CA 1
ATOM 676 C C . PHE A 1 89 ? 0.678 -6.215 -3.258 1 98.94 89 PHE A C 1
ATOM 678 O O . PHE A 1 89 ? -0.186 -5.34 -3.16 1 98.94 89 PHE A O 1
ATOM 685 N N . SER A 1 90 ? 1.991 -5.969 -3.268 1 98.88 90 SER A N 1
ATOM 686 C CA . SER A 1 90 ? 2.428 -4.574 -3.307 1 98.88 90 SER A CA 1
ATOM 687 C C . SER A 1 90 ? 3.758 -4.434 -4.035 1 98.88 90 SER A C 1
ATOM 689 O O . SER A 1 90 ? 4.523 -5.395 -4.137 1 98.88 90 SER A O 1
ATOM 691 N N . LEU A 1 91 ? 3.91 -3.289 -4.574 1 98.88 91 LEU A N 1
ATOM 692 C CA . LEU A 1 91 ? 5.145 -2.857 -5.223 1 98.88 91 LEU A CA 1
ATOM 693 C C . LEU A 1 91 ? 5.566 -1.479 -4.727 1 98.88 91 LEU A C 1
ATOM 695 O O . LEU A 1 91 ? 4.75 -0.556 -4.68 1 98.88 91 LEU A O 1
ATOM 699 N N . ARG A 1 92 ? 6.863 -1.37 -4.371 1 98.69 92 ARG A N 1
ATOM 700 C CA . ARG A 1 92 ? 7.434 -0.12 -3.879 1 98.69 92 ARG A CA 1
ATOM 701 C C . ARG A 1 92 ? 8.688 0.257 -4.664 1 98.69 92 ARG A C 1
ATOM 703 O O . ARG A 1 92 ? 9.531 -0.595 -4.938 1 98.69 92 ARG A O 1
ATOM 710 N N . LEU A 1 93 ? 8.773 1.497 -4.98 1 98.62 93 LEU A N 1
ATOM 711 C CA . LEU A 1 93 ? 10.055 1.984 -5.473 1 98.62 93 LEU A CA 1
ATOM 712 C C . LEU A 1 93 ? 10.977 2.352 -4.312 1 98.62 93 LEU A C 1
ATOM 714 O O . LEU A 1 93 ? 10.711 3.307 -3.578 1 98.62 93 LEU A O 1
ATOM 718 N N . ILE A 1 94 ? 12.102 1.667 -4.266 1 96.5 94 ILE A N 1
ATOM 719 C CA . ILE A 1 94 ? 12.977 1.869 -3.117 1 96.5 94 ILE A CA 1
ATOM 720 C C . ILE A 1 94 ? 14.18 2.709 -3.531 1 96.5 94 ILE A C 1
ATOM 722 O O . ILE A 1 94 ? 14.922 3.209 -2.68 1 96.5 94 ILE A O 1
ATOM 726 N N . SER A 1 95 ? 14.352 2.805 -4.844 1 95.31 95 SER A N 1
ATOM 727 C CA . SER A 1 95 ? 15.43 3.676 -5.309 1 95.31 95 SER A CA 1
ATOM 728 C C . SER A 1 95 ? 15.125 5.137 -4.996 1 95.31 95 SER A C 1
ATOM 730 O O . SER A 1 95 ? 13.992 5.594 -5.156 1 95.31 95 SER A O 1
ATOM 732 N N . ASN A 1 96 ? 16.188 5.828 -4.598 1 93.19 96 ASN A N 1
ATOM 733 C CA . ASN A 1 96 ? 16.031 7.254 -4.324 1 93.19 96 ASN A CA 1
ATOM 734 C C . ASN A 1 96 ? 16.562 8.109 -5.473 1 93.19 96 ASN A C 1
ATOM 736 O O . ASN A 1 96 ? 16.719 9.32 -5.328 1 93.19 96 ASN A O 1
ATOM 740 N N . ASN A 1 97 ? 16.828 7.438 -6.531 1 93.5 97 ASN A N 1
ATOM 741 C CA . ASN A 1 97 ? 17.453 8.125 -7.66 1 93.5 97 ASN A CA 1
ATOM 742 C C . ASN A 1 97 ? 16.422 8.5 -8.719 1 93.5 97 ASN A C 1
ATOM 744 O O . ASN A 1 97 ? 16.609 8.188 -9.898 1 93.5 97 ASN A O 1
ATOM 748 N N . GLY A 1 98 ? 15.414 9.18 -8.32 1 94.25 98 GLY A N 1
ATOM 749 C CA . GLY A 1 98 ? 14.43 9.711 -9.25 1 94.25 98 GLY A CA 1
ATOM 750 C C . GLY A 1 98 ? 13.289 8.75 -9.531 1 94.25 98 GLY A C 1
ATOM 751 O O . GLY A 1 98 ? 13.234 7.668 -8.953 1 94.25 98 GLY A O 1
ATOM 752 N N . ASN A 1 99 ? 12.422 9.164 -10.477 1 97.69 99 ASN A N 1
ATOM 753 C CA . ASN A 1 99 ? 11.266 8.367 -10.883 1 97.69 99 ASN A CA 1
ATOM 754 C C . ASN A 1 99 ? 11.672 7.16 -11.711 1 97.69 99 ASN A C 1
ATOM 756 O O . ASN A 1 99 ? 12.688 7.195 -12.414 1 97.69 99 ASN A O 1
ATOM 760 N N . ARG A 1 100 ? 10.875 6.129 -11.578 1 98.06 100 ARG A N 1
ATOM 761 C CA . ARG A 1 100 ? 11.094 4.941 -12.398 1 98.06 100 ARG A CA 1
ATOM 762 C C . ARG A 1 100 ? 9.773 4.375 -12.898 1 98.06 100 ARG A C 1
ATOM 764 O O . ARG A 1 100 ? 8.781 4.359 -12.172 1 98.06 100 ARG A O 1
ATOM 771 N N . ASN A 1 101 ? 9.867 3.936 -14.148 1 98.31 101 ASN A N 1
ATOM 772 C CA . ASN A 1 101 ? 8.734 3.223 -14.734 1 98.31 101 ASN A CA 1
ATOM 773 C C . ASN A 1 101 ? 8.93 1.711 -14.664 1 98.31 101 ASN A C 1
ATOM 775 O O . ASN A 1 101 ? 10.031 1.208 -14.898 1 98.31 101 ASN A O 1
ATOM 779 N N . ILE A 1 102 ? 7.902 1.015 -14.312 1 98.19 102 ILE A N 1
ATOM 780 C CA . ILE A 1 102 ? 7.941 -0.443 -14.344 1 98.19 102 ILE A CA 1
ATOM 781 C C . ILE A 1 102 ? 6.871 -0.968 -15.297 1 98.19 102 ILE A C 1
ATOM 783 O O . ILE A 1 102 ? 5.723 -0.52 -15.258 1 98.19 102 ILE A O 1
ATOM 787 N N . GLY A 1 103 ? 7.234 -1.912 -16.141 1 98.19 103 GLY A N 1
ATOM 788 C CA . GLY A 1 103 ? 6.297 -2.562 -17.031 1 98.19 103 GLY A CA 1
ATOM 789 C C . GLY A 1 103 ? 5.688 -3.826 -16.453 1 98.19 103 GLY A C 1
ATOM 790 O O . GLY A 1 103 ? 6.137 -4.316 -15.414 1 98.19 103 GLY A O 1
ATOM 791 N N . ALA A 1 104 ? 4.742 -4.359 -17.156 1 98.25 104 ALA A N 1
ATOM 792 C CA . ALA A 1 104 ? 3.951 -5.492 -16.672 1 98.25 104 ALA A CA 1
ATOM 793 C C . ALA A 1 104 ? 4.82 -6.734 -16.516 1 98.25 104 ALA A C 1
ATOM 795 O O . ALA A 1 104 ? 4.656 -7.484 -15.547 1 98.25 104 ALA A O 1
ATOM 796 N N . ALA A 1 105 ? 5.727 -6.949 -17.406 1 97.94 105 ALA A N 1
ATOM 797 C CA . ALA A 1 105 ? 6.547 -8.156 -17.359 1 97.94 105 ALA A CA 1
ATOM 798 C C . ALA A 1 105 ? 7.445 -8.172 -16.141 1 97.94 105 ALA A C 1
ATOM 800 O O . ALA A 1 105 ? 7.531 -9.18 -15.43 1 97.94 105 ALA A O 1
ATOM 801 N N . GLU A 1 106 ? 8.125 -7.082 -15.859 1 97.94 106 GLU A N 1
ATOM 802 C CA . GLU A 1 106 ? 8.992 -6.992 -14.688 1 97.94 106 GLU A CA 1
ATOM 803 C C . GLU A 1 106 ? 8.188 -7.062 -13.391 1 97.94 106 GLU A C 1
ATOM 805 O O . GLU A 1 106 ? 8.594 -7.723 -12.438 1 97.94 106 GLU A O 1
ATOM 810 N N . CYS A 1 107 ? 7.082 -6.375 -13.406 1 98.75 107 CYS A N 1
ATOM 811 C CA . CYS A 1 107 ? 6.172 -6.43 -12.266 1 98.75 107 CYS A CA 1
ATOM 812 C C . CYS A 1 107 ? 5.781 -7.867 -11.945 1 98.75 107 CYS A C 1
ATOM 814 O O . CYS A 1 107 ? 5.949 -8.328 -10.812 1 98.75 107 CYS A O 1
ATOM 816 N N . TYR A 1 108 ? 5.316 -8.531 -12.961 1 98.75 108 TYR A N 1
ATOM 817 C CA . TYR A 1 108 ? 4.855 -9.906 -12.789 1 98.75 108 TYR A CA 1
ATOM 818 C C . TYR A 1 108 ? 6 -10.812 -12.352 1 98.75 108 TYR A C 1
ATOM 820 O O . TYR A 1 108 ? 5.824 -11.656 -11.469 1 98.75 108 TYR A O 1
ATOM 828 N N . ASP A 1 109 ? 7.105 -10.656 -12.914 1 97.75 109 ASP A N 1
ATOM 829 C CA . ASP A 1 109 ? 8.242 -11.516 -12.594 1 97.75 109 ASP A CA 1
ATOM 830 C C . ASP A 1 109 ? 8.625 -11.398 -11.117 1 97.75 109 ASP A C 1
ATOM 832 O O . ASP A 1 109 ? 8.898 -12.406 -10.461 1 97.75 109 ASP A O 1
ATOM 836 N N . GLY A 1 110 ? 8.656 -10.188 -10.609 1 97.94 110 GLY A N 1
ATOM 837 C CA . GLY A 1 110 ? 8.969 -9.992 -9.203 1 97.94 110 GLY A CA 1
ATOM 838 C C . GLY A 1 110 ? 7.957 -10.633 -8.273 1 97.94 110 GLY A C 1
ATOM 839 O O . GLY A 1 110 ? 8.328 -11.305 -7.312 1 97.94 110 GLY A O 1
ATOM 840 N N . LEU A 1 111 ? 6.684 -10.469 -8.578 1 98.56 111 LEU A N 1
ATOM 841 C CA . LEU A 1 111 ? 5.637 -11.016 -7.719 1 98.56 111 LEU A CA 1
ATOM 842 C C . LEU A 1 111 ? 5.598 -12.531 -7.809 1 98.56 111 LEU A C 1
ATOM 844 O O . LEU A 1 111 ? 5.402 -13.211 -6.797 1 98.56 111 LEU A O 1
ATOM 848 N N . ARG A 1 112 ? 5.781 -13.023 -8.984 1 98.25 112 ARG A N 1
ATOM 849 C CA . ARG A 1 112 ? 5.754 -14.469 -9.203 1 98.25 112 ARG A CA 1
ATOM 850 C C . ARG A 1 112 ? 6.816 -15.164 -8.359 1 98.25 112 ARG A C 1
ATOM 852 O O . ARG A 1 112 ? 6.582 -16.25 -7.832 1 98.25 112 ARG A O 1
ATOM 859 N N . LYS A 1 113 ? 7.922 -14.531 -8.156 1 97.44 113 LYS A N 1
ATOM 860 C CA . LYS A 1 113 ? 9.008 -15.117 -7.375 1 97.44 113 LYS A CA 1
ATOM 861 C C . LYS A 1 113 ? 8.633 -15.219 -5.902 1 97.44 113 LYS A C 1
ATOM 863 O O . LYS A 1 113 ? 9.008 -16.188 -5.223 1 97.44 113 LYS A O 1
ATOM 868 N N . GLU A 1 114 ? 7.906 -14.297 -5.387 1 98.19 114 GLU A N 1
ATOM 869 C CA . GLU A 1 114 ? 7.414 -14.391 -4.016 1 98.19 114 GLU A CA 1
ATOM 870 C C . GLU A 1 114 ? 6.445 -15.555 -3.852 1 98.19 114 GLU A C 1
ATOM 872 O O . GLU A 1 114 ? 6.395 -16.188 -2.795 1 98.19 114 GLU A O 1
ATOM 877 N N . ILE A 1 115 ? 5.664 -15.828 -4.918 1 98.44 115 ILE A N 1
ATOM 878 C CA . ILE A 1 115 ? 4.641 -16.859 -4.875 1 98.44 115 ILE A CA 1
ATOM 879 C C . ILE A 1 115 ? 5.289 -18.234 -5.031 1 98.44 115 ILE A C 1
ATOM 881 O O . ILE A 1 115 ? 5.008 -19.156 -4.262 1 98.44 115 ILE A O 1
ATOM 885 N N . GLU A 1 116 ? 6.125 -18.344 -5.934 1 97.06 116 GLU A N 1
ATOM 886 C CA . GLU A 1 116 ? 6.688 -19.641 -6.273 1 97.06 116 GLU A CA 1
ATOM 887 C C . GLU A 1 116 ? 7.816 -20.031 -5.32 1 97.06 116 GLU A C 1
ATOM 889 O O . GLU A 1 116 ? 7.988 -21.203 -4.988 1 97.06 116 GLU A O 1
ATOM 894 N N . GLY A 1 117 ? 8.484 -19.047 -4.848 1 96.25 117 GLY A N 1
ATOM 895 C CA . GLY A 1 117 ? 9.688 -19.328 -4.078 1 96.25 117 GLY A CA 1
ATOM 896 C C . GLY A 1 117 ? 9.445 -19.344 -2.58 1 96.25 117 GLY A C 1
ATOM 897 O O . GLY A 1 117 ? 10.289 -19.812 -1.814 1 96.25 117 GLY A O 1
ATOM 898 N N . CYS A 1 118 ? 8.297 -18.844 -2.152 1 98.06 118 CYS A N 1
ATOM 899 C CA . CYS A 1 118 ? 8.039 -18.703 -0.724 1 98.06 118 CYS A CA 1
ATOM 900 C C . CYS A 1 118 ? 6.684 -19.297 -0.354 1 98.06 118 CYS A C 1
ATOM 902 O O . CYS A 1 118 ? 5.641 -18.766 -0.74 1 98.06 118 CYS A O 1
ATOM 904 N N . ASP A 1 119 ? 6.648 -20.281 0.519 1 97.31 119 ASP A N 1
ATOM 905 C CA . ASP A 1 119 ? 5.418 -20.984 0.859 1 97.31 119 ASP A CA 1
ATOM 906 C C . ASP A 1 119 ? 4.43 -20.062 1.565 1 97.31 119 ASP A C 1
ATOM 908 O O . ASP A 1 119 ? 3.217 -20.266 1.486 1 97.31 119 ASP A O 1
ATOM 912 N N . ARG A 1 120 ? 4.969 -19.078 2.205 1 98.19 120 ARG A N 1
ATOM 913 C CA . ARG A 1 120 ? 4.129 -18.141 2.953 1 98.19 120 ARG A CA 1
ATOM 914 C C . ARG A 1 120 ? 4.199 -16.75 2.354 1 98.19 120 ARG A C 1
ATOM 916 O O . ARG A 1 120 ? 3.83 -15.766 3.006 1 98.19 120 ARG A O 1
ATOM 923 N N . GLY A 1 121 ? 4.617 -16.672 1.173 1 98.5 121 GLY A N 1
ATOM 924 C CA . GLY A 1 121 ? 4.852 -15.367 0.589 1 98.5 121 GLY A CA 1
ATOM 925 C C . GLY A 1 121 ? 6.145 -14.727 1.058 1 98.5 121 GLY A C 1
ATOM 926 O O . GLY A 1 121 ? 6.918 -15.344 1.795 1 98.5 121 GLY A O 1
ATOM 927 N N . GLY A 1 122 ? 6.34 -13.562 0.557 1 98.38 122 GLY A N 1
ATOM 928 C CA . GLY A 1 122 ? 7.59 -12.898 0.882 1 98.38 122 GLY A CA 1
ATOM 929 C C . GLY A 1 122 ? 7.605 -11.43 0.502 1 98.38 122 GLY A C 1
ATOM 930 O O . GLY A 1 122 ? 6.617 -10.906 -0.013 1 98.38 122 GLY A O 1
ATOM 931 N N . ARG A 1 123 ? 8.602 -10.75 0.904 1 98.38 123 ARG A N 1
ATOM 932 C CA . ARG A 1 123 ? 8.922 -9.367 0.591 1 98.38 123 ARG A CA 1
ATOM 933 C C . ARG A 1 123 ? 10.398 -9.211 0.239 1 98.38 123 ARG A C 1
ATOM 935 O O . ARG A 1 123 ? 11.25 -9.203 1.124 1 98.38 123 ARG A O 1
ATOM 942 N N . THR A 1 124 ? 10.656 -9 -1.044 1 97.94 124 THR A N 1
ATOM 943 C CA . THR A 1 124 ? 12.047 -9.039 -1.489 1 97.94 124 THR A CA 1
ATOM 944 C C . THR A 1 124 ? 12.414 -7.754 -2.232 1 97.94 124 THR A C 1
ATOM 946 O O . THR A 1 124 ? 11.625 -7.262 -3.047 1 97.94 124 THR A O 1
ATOM 949 N N . ARG A 1 125 ? 13.508 -7.242 -1.853 1 95.81 125 ARG A N 1
ATOM 950 C CA . ARG A 1 125 ? 14.086 -6.121 -2.586 1 95.81 125 ARG A CA 1
ATOM 951 C C . ARG A 1 125 ? 14.969 -6.609 -3.729 1 95.81 125 ARG A C 1
ATOM 953 O O . ARG A 1 125 ? 15.867 -7.438 -3.521 1 95.81 125 ARG A O 1
ATOM 960 N N . TYR A 1 126 ? 14.617 -6.16 -4.914 1 92 126 TYR A N 1
ATOM 961 C CA . TYR A 1 126 ? 15.359 -6.504 -6.121 1 92 126 TYR A CA 1
ATOM 962 C C . TYR A 1 126 ? 15.539 -5.281 -7.016 1 92 126 TYR A C 1
ATOM 964 O O . TYR A 1 126 ? 14.562 -4.73 -7.527 1 92 126 TYR A O 1
ATOM 972 N N . GLY A 1 127 ? 16.875 -4.93 -7.172 1 92.19 127 GLY A N 1
ATOM 973 C CA . GLY A 1 127 ? 17.125 -3.723 -7.938 1 92.19 127 GLY A CA 1
ATOM 974 C C . GLY A 1 127 ? 16.547 -2.477 -7.297 1 92.19 127 GLY A C 1
ATOM 975 O O . GLY A 1 127 ? 16.859 -2.16 -6.148 1 92.19 127 GLY A O 1
ATOM 976 N N . ASN A 1 128 ? 15.562 -1.902 -8.07 1 96.88 128 ASN A N 1
ATOM 977 C CA . ASN A 1 128 ? 14.984 -0.646 -7.609 1 96.88 128 ASN A CA 1
ATOM 978 C C . ASN A 1 128 ? 13.672 -0.873 -6.867 1 96.88 128 ASN A C 1
ATOM 980 O O . ASN A 1 128 ? 13.031 0.082 -6.418 1 96.88 128 ASN A O 1
ATOM 984 N N . TRP A 1 129 ? 13.336 -2.15 -6.758 1 98 129 TRP A N 1
ATOM 985 C CA . TRP A 1 129 ? 11.953 -2.43 -6.375 1 98 129 TRP A CA 1
ATOM 986 C C . TRP A 1 129 ? 11.898 -3.342 -5.156 1 98 129 TRP A C 1
ATOM 988 O O . TRP A 1 129 ? 12.836 -4.113 -4.91 1 98 129 TRP A O 1
ATOM 998 N N . GLU A 1 130 ? 10.836 -3.139 -4.391 1 98.19 130 GLU A N 1
ATOM 999 C CA . GLU A 1 130 ? 10.438 -4.109 -3.373 1 98.19 130 GLU A CA 1
ATOM 1000 C C . GLU A 1 130 ? 9.117 -4.773 -3.73 1 98.19 130 GLU A C 1
ATOM 1002 O O . GLU A 1 130 ? 8.102 -4.094 -3.895 1 98.19 130 GLU A O 1
ATOM 1007 N N . TYR A 1 131 ? 9.133 -6.062 -3.836 1 98.75 131 TYR A N 1
ATOM 1008 C CA . TYR A 1 131 ? 7.965 -6.875 -4.172 1 98.75 131 TYR A CA 1
ATOM 1009 C C . TYR A 1 131 ? 7.414 -7.574 -2.936 1 98.75 131 TYR A C 1
ATOM 1011 O O . TYR A 1 131 ? 8.172 -8.156 -2.156 1 98.75 131 TYR A O 1
ATOM 1019 N N . THR A 1 132 ? 6.082 -7.523 -2.824 1 98.75 132 THR A N 1
ATOM 1020 C CA . THR A 1 132 ? 5.457 -8.25 -1.727 1 98.75 132 THR A CA 1
ATOM 1021 C C . THR A 1 132 ? 4.281 -9.086 -2.234 1 98.75 132 THR A C 1
ATOM 1023 O O . THR A 1 132 ? 3.43 -8.586 -2.969 1 98.75 132 THR A O 1
ATOM 1026 N N . GLY A 1 133 ? 4.289 -10.297 -1.968 1 98.81 133 GLY A N 1
ATOM 1027 C CA . GLY A 1 133 ? 3.154 -11.203 -2.033 1 98.81 133 GLY A CA 1
ATOM 1028 C C . GLY A 1 133 ? 2.877 -11.906 -0.718 1 98.81 133 GLY A C 1
ATOM 1029 O O . GLY A 1 133 ? 3.723 -12.648 -0.214 1 98.81 133 GLY A O 1
ATOM 1030 N N . ASP A 1 134 ? 1.662 -11.602 -0.193 1 98.81 134 ASP A N 1
ATOM 1031 C CA . ASP A 1 134 ? 1.395 -12.016 1.18 1 98.81 134 ASP A CA 1
ATOM 1032 C C . ASP A 1 134 ? 0.01 -12.648 1.301 1 98.81 134 ASP A C 1
ATOM 1034 O O . ASP A 1 134 ? -0.998 -11.945 1.366 1 98.81 134 ASP A O 1
ATOM 1038 N N . PRO A 1 135 ? -0.007 -13.977 1.336 1 98.81 135 PRO A N 1
ATOM 1039 C CA . PRO A 1 135 ? -1.298 -14.594 1.66 1 98.81 135 PRO A CA 1
ATOM 1040 C C . PRO A 1 135 ? -1.716 -14.352 3.109 1 98.81 135 PRO A C 1
ATOM 1042 O O . PRO A 1 135 ? -0.871 -14.359 4.008 1 98.81 135 PRO A O 1
ATOM 1045 N N . ASN A 1 136 ? -2.984 -14.062 3.307 1 98.56 136 ASN A N 1
ATOM 1046 C CA . ASN A 1 136 ? -3.529 -13.812 4.637 1 98.56 136 ASN A CA 1
ATOM 1047 C C . ASN A 1 136 ? -4.91 -14.438 4.805 1 98.56 136 ASN A C 1
ATOM 1049 O O . ASN A 1 136 ? -5.629 -14.648 3.826 1 98.56 136 ASN A O 1
ATOM 1053 N N . ASP A 1 137 ? -5.246 -14.734 6.031 1 97.81 137 ASP A N 1
ATOM 1054 C CA . ASP A 1 137 ? -6.629 -15.094 6.332 1 97.81 137 ASP A CA 1
ATOM 1055 C C . ASP A 1 137 ? -7.551 -13.875 6.215 1 97.81 137 ASP A C 1
ATOM 1057 O O . ASP A 1 137 ? -7.117 -12.742 6.43 1 97.81 137 ASP A O 1
ATOM 1061 N N . GLY A 1 138 ? -8.719 -14.211 5.852 1 96.94 138 GLY A N 1
ATOM 1062 C CA . GLY A 1 138 ? -9.695 -13.148 5.691 1 96.94 138 GLY A CA 1
ATOM 1063 C C . GLY A 1 138 ? -10.023 -12.852 4.242 1 96.94 138 GLY A C 1
ATOM 1064 O O . GLY A 1 138 ? -9.711 -13.641 3.352 1 96.94 138 GLY A O 1
ATOM 1065 N N . GLN A 1 139 ? -10.812 -11.703 4.043 1 96.06 139 GLN A N 1
ATOM 1066 C CA . GLN A 1 139 ? -11.242 -11.242 2.729 1 96.06 139 GLN A CA 1
ATOM 1067 C C . GLN A 1 139 ? -10.789 -9.805 2.471 1 96.06 139 GLN A C 1
ATOM 1069 O O . GLN A 1 139 ? -10.445 -9.086 3.406 1 96.06 139 GLN A O 1
ATOM 1074 N N . CYS A 1 140 ? -10.68 -9.484 1.252 1 96.06 140 CYS A N 1
ATOM 1075 C CA . CYS A 1 140 ? -10.312 -8.117 0.893 1 96.06 140 CYS A CA 1
ATOM 1076 C C . CYS A 1 140 ? -11.391 -7.129 1.337 1 96.06 140 CYS A C 1
ATOM 1078 O O . CYS A 1 140 ? -12.57 -7.461 1.352 1 96.06 140 CYS A O 1
ATOM 1080 N N . MET B 1 1 ? -57 75.562 -35.844 1 35.66 1 MET B N 1
ATOM 1081 C CA . MET B 1 1 ? -56.719 74.125 -36.062 1 35.66 1 MET B CA 1
ATOM 1082 C C . MET B 1 1 ? -56.156 73.5 -34.812 1 35.66 1 MET B C 1
ATOM 1084 O O . MET B 1 1 ? -55.094 73.875 -34.312 1 35.66 1 MET B O 1
ATOM 1088 N N . HIS B 1 2 ? -57.031 73.125 -33.844 1 52.69 2 HIS B N 1
ATOM 1089 C CA . HIS B 1 2 ? -56.844 72.562 -32.5 1 52.69 2 HIS B CA 1
ATOM 1090 C C . HIS B 1 2 ? -56.156 71.188 -32.531 1 52.69 2 HIS B C 1
ATOM 1092 O O . HIS B 1 2 ? -56.688 70.25 -33.125 1 52.69 2 HIS B O 1
ATOM 1098 N N . VAL B 1 3 ? -54.812 71.125 -32.625 1 50.47 3 VAL B N 1
ATOM 1099 C CA . VAL B 1 3 ? -54.062 69.938 -32.656 1 50.47 3 VAL B CA 1
ATOM 1100 C C . VAL B 1 3 ? -54.219 69.188 -31.328 1 50.47 3 VAL B C 1
ATOM 1102 O O . VAL B 1 3 ? -53.844 69.688 -30.281 1 50.47 3 VAL B O 1
ATOM 1105 N N . SER B 1 4 ? -55.25 68.375 -31.172 1 46.44 4 SER B N 1
ATOM 1106 C CA . SER B 1 4 ? -55.5 67.562 -30 1 46.44 4 SER B CA 1
ATOM 1107 C C . SER B 1 4 ? -54.438 66.5 -29.859 1 46.44 4 SER B C 1
ATOM 1109 O O . SER B 1 4 ? -54.25 65.688 -30.766 1 46.44 4 SER B O 1
ATOM 1111 N N . PHE B 1 5 ? -53.344 66.812 -29.219 1 45.5 5 PHE B N 1
ATOM 1112 C CA . PHE B 1 5 ? -52.312 65.812 -28.938 1 45.5 5 PHE B CA 1
ATOM 1113 C C . PHE B 1 5 ? -52.844 64.688 -28.047 1 45.5 5 PHE B C 1
ATOM 1115 O O . PHE B 1 5 ? -53.375 64.938 -26.969 1 45.5 5 PHE B O 1
ATOM 1122 N N . ILE B 1 6 ? -53.406 63.625 -28.656 1 46.91 6 ILE B N 1
ATOM 1123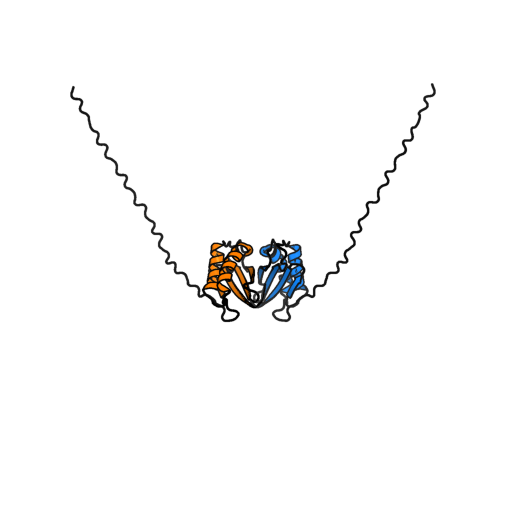 C CA . ILE B 1 6 ? -53.875 62.438 -27.938 1 46.91 6 ILE B CA 1
ATOM 1124 C C . ILE B 1 6 ? -52.688 61.781 -27.219 1 46.91 6 ILE B C 1
ATOM 1126 O O . ILE B 1 6 ? -51.719 61.375 -27.844 1 46.91 6 ILE B O 1
ATOM 1130 N N . LEU B 1 7 ? -52.375 62.125 -25.984 1 47.38 7 LEU B N 1
ATOM 1131 C CA . LEU B 1 7 ? -51.375 61.469 -25.141 1 47.38 7 LEU B CA 1
ATOM 1132 C C . LEU B 1 7 ? -51.75 60.031 -24.875 1 47.38 7 LEU B C 1
ATOM 1134 O O . LEU B 1 7 ? -52.781 59.75 -24.266 1 47.38 7 LEU B O 1
ATOM 1138 N N . THR B 1 8 ? -51.469 59.156 -25.797 1 46.38 8 THR B N 1
ATOM 1139 C CA . THR B 1 8 ? -51.719 57.719 -25.531 1 46.38 8 THR B CA 1
ATOM 1140 C C . THR B 1 8 ? -50.875 57.25 -24.344 1 46.38 8 THR B C 1
ATOM 1142 O O . THR B 1 8 ? -49.656 57.375 -24.359 1 46.38 8 THR B O 1
ATOM 1145 N N . VAL B 1 9 ? -51.406 57.312 -23.156 1 47.5 9 VAL B N 1
ATOM 1146 C CA . VAL B 1 9 ? -50.812 56.75 -21.953 1 47.5 9 VAL B CA 1
ATOM 1147 C C . VAL B 1 9 ? -50.562 55.281 -22.125 1 47.5 9 VAL B C 1
ATOM 1149 O O . VAL B 1 9 ? -51.5 54.5 -22.359 1 47.5 9 VAL B O 1
ATOM 1152 N N . ILE B 1 10 ? -49.5 54.906 -22.781 1 47.69 10 ILE B N 1
ATOM 1153 C CA . ILE B 1 10 ? -49.188 53.5 -22.859 1 47.69 10 ILE B CA 1
ATOM 1154 C C . ILE B 1 10 ? -49.031 52.938 -21.438 1 47.69 10 ILE B C 1
ATOM 1156 O O . ILE B 1 10 ? -48.281 53.438 -20.641 1 47.69 10 ILE B O 1
ATOM 1160 N N . PRO B 1 11 ? -50 52.156 -20.938 1 46 11 PRO B N 1
ATOM 1161 C CA . PRO B 1 11 ? -49.812 51.531 -19.625 1 46 11 PRO B CA 1
ATOM 1162 C C . PRO B 1 11 ? -48.562 50.688 -19.531 1 46 11 PRO B C 1
ATOM 1164 O O . PRO B 1 11 ? -48.25 49.938 -20.469 1 46 11 PRO B O 1
ATOM 1167 N N . ALA B 1 12 ? -47.562 51.25 -18.922 1 47.72 12 ALA B N 1
ATOM 1168 C CA . ALA B 1 12 ? -46.375 50.469 -18.656 1 47.72 12 ALA B CA 1
ATOM 1169 C C . ALA B 1 12 ? -46.719 49.125 -18.016 1 47.72 12 ALA B C 1
ATOM 1171 O O . ALA B 1 12 ? -47.438 49.062 -17.016 1 47.72 12 ALA B O 1
ATOM 1172 N N . VAL B 1 13 ? -46.906 48.094 -18.875 1 48.22 13 VAL B N 1
ATOM 1173 C CA . VAL B 1 13 ? -47.062 46.75 -18.344 1 48.22 13 VAL B CA 1
ATOM 1174 C C . VAL B 1 13 ? -45.938 46.438 -17.359 1 48.22 13 VAL B C 1
ATOM 1176 O O . VAL B 1 13 ? -44.781 46.531 -17.703 1 48.22 13 VAL B O 1
ATOM 1179 N N . LEU B 1 14 ? -46.125 46.656 -16.078 1 41.78 14 LEU B N 1
ATOM 1180 C CA . LEU B 1 14 ? -45.219 46.188 -15.047 1 41.78 14 LEU B CA 1
ATOM 1181 C C . LEU B 1 14 ? -45.031 44.656 -15.172 1 41.78 14 LEU B C 1
ATOM 1183 O O . LEU B 1 14 ? -46 43.906 -15.172 1 41.78 14 LEU B O 1
ATOM 1187 N N . THR B 1 15 ? -44.062 44.281 -15.945 1 44.53 15 THR B N 1
ATOM 1188 C CA . THR B 1 15 ? -43.688 42.875 -15.93 1 44.53 15 THR B CA 1
ATOM 1189 C C . THR B 1 15 ? -43.5 42.375 -14.492 1 44.53 15 THR B C 1
ATOM 1191 O O . THR B 1 15 ? -42.875 43.031 -13.672 1 44.53 15 THR B O 1
ATOM 1194 N N . SER B 1 16 ? -44.562 41.688 -14.055 1 45.06 16 SER B N 1
ATOM 1195 C CA . SER B 1 16 ? -44.406 41 -12.789 1 45.06 16 SER B CA 1
ATOM 1196 C C . SER B 1 16 ? -43.094 40.219 -12.734 1 45.06 16 SER B C 1
ATOM 1198 O O . SER B 1 16 ? -42.781 39.469 -13.656 1 45.06 16 SER B O 1
ATOM 1200 N N . ALA B 1 17 ? -42.125 40.844 -12.141 1 45.22 17 ALA B N 1
ATOM 1201 C CA . ALA B 1 17 ? -40.906 40.062 -11.797 1 45.22 17 ALA B CA 1
ATOM 1202 C C . ALA B 1 17 ? -41.312 38.781 -11.07 1 45.22 17 ALA B C 1
ATOM 1204 O O . ALA B 1 17 ? -42.031 38.812 -10.086 1 45.22 17 ALA B O 1
ATOM 1205 N N . PHE B 1 18 ? -41.594 37.688 -11.828 1 41.12 18 PHE B N 1
ATOM 1206 C CA . PHE B 1 18 ? -41.719 36.406 -11.141 1 41.12 18 PHE B CA 1
ATOM 1207 C C . PHE B 1 18 ? -40.625 36.25 -10.094 1 41.12 18 PHE B C 1
ATOM 1209 O O . PHE B 1 18 ? -39.469 36.531 -10.352 1 41.12 18 PHE B O 1
ATOM 1216 N N . PRO B 1 19 ? -41.062 36.281 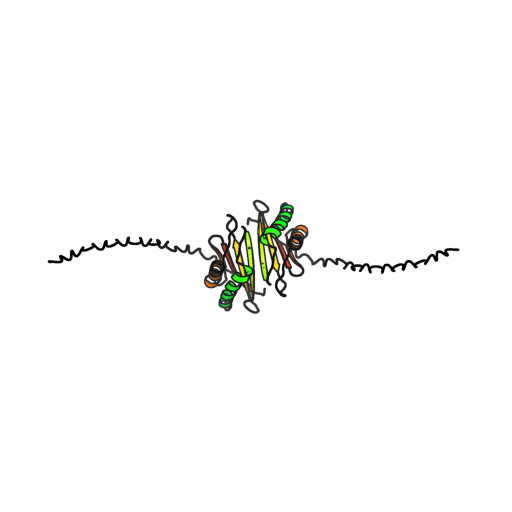-8.82 1 40.47 19 PRO B N 1
ATOM 1217 C CA . PRO B 1 19 ? -40.031 35.969 -7.828 1 40.47 19 PRO B CA 1
ATOM 1218 C C . PRO B 1 19 ? -39.281 34.688 -8.164 1 40.47 19 PRO B C 1
ATOM 1220 O O . PRO B 1 19 ? -39.875 33.688 -8.57 1 40.47 19 PRO B O 1
ATOM 1223 N N . MET B 1 20 ? -38.094 34.844 -8.742 1 35.16 20 MET B N 1
ATOM 1224 C CA . MET B 1 20 ? -37.25 33.688 -8.773 1 35.16 20 MET B CA 1
ATOM 1225 C C . MET B 1 20 ? -37.344 32.906 -7.449 1 35.16 20 MET B C 1
ATOM 1227 O O . MET B 1 20 ? -37.188 33.5 -6.379 1 35.16 20 MET B O 1
ATOM 1231 N N . LYS B 1 21 ? -38.188 31.812 -7.477 1 37 21 LYS B N 1
ATOM 1232 C CA . LYS B 1 21 ? -38.125 30.906 -6.336 1 37 21 LYS B CA 1
ATOM 1233 C C . LYS B 1 21 ? -36.688 30.672 -5.895 1 37 21 LYS B C 1
ATOM 1235 O O . LYS B 1 21 ? -35.844 30.297 -6.703 1 37 21 LYS B O 1
ATOM 1240 N N . THR B 1 22 ? -36.219 31.594 -5.035 1 33.81 22 THR B N 1
ATOM 1241 C CA . THR B 1 22 ? -34.969 31.156 -4.375 1 33.81 22 THR B CA 1
ATOM 1242 C C . THR B 1 22 ? -35.125 29.719 -3.883 1 33.81 22 THR B C 1
ATOM 1244 O O . THR B 1 22 ? -36.031 29.391 -3.129 1 33.81 22 THR B O 1
ATOM 1247 N N . ASN B 1 23 ? -34.969 28.766 -4.82 1 32.94 23 ASN B N 1
ATOM 1248 C CA . ASN B 1 23 ? -34.75 27.422 -4.293 1 32.94 23 ASN B CA 1
ATOM 1249 C C . ASN B 1 23 ? -33.906 27.438 -3.039 1 32.94 23 ASN B C 1
ATOM 1251 O O . ASN B 1 23 ? -32.75 27.844 -3.082 1 32.94 23 ASN B O 1
ATOM 1255 N N . SER B 1 24 ? -34.531 27.75 -1.969 1 31.92 24 SER B N 1
ATOM 1256 C CA . SER B 1 24 ? -33.812 27.438 -0.735 1 31.92 24 SER B CA 1
ATOM 1257 C C . SER B 1 24 ? -33.094 26.094 -0.831 1 31.92 24 SER B C 1
ATOM 1259 O O . SER B 1 24 ? -33.75 25.062 -1.069 1 31.92 24 SER B O 1
ATOM 1261 N N . ILE B 1 25 ? -32.031 26.125 -1.444 1 31.28 25 ILE B N 1
ATOM 1262 C CA . ILE B 1 25 ? -31.266 24.906 -1.191 1 31.28 25 ILE B CA 1
ATOM 1263 C C . ILE B 1 25 ? -31.469 24.469 0.254 1 31.28 25 ILE B C 1
ATOM 1265 O O . ILE B 1 25 ? -31.25 25.234 1.188 1 31.28 25 ILE B O 1
ATOM 1269 N N . ALA B 1 26 ? -32.469 23.703 0.603 1 32.59 26 ALA B N 1
ATOM 1270 C CA . ALA B 1 26 ? -32.469 23.016 1.889 1 32.59 26 ALA B CA 1
ATOM 1271 C C . ALA B 1 26 ? -31.062 22.703 2.346 1 32.59 26 ALA B C 1
ATOM 1273 O O . ALA B 1 26 ? -30.281 22.125 1.592 1 32.59 26 ALA B O 1
ATOM 1274 N N . ALA B 1 27 ? -30.531 23.516 3.115 1 31.19 27 ALA B N 1
ATOM 1275 C CA . ALA B 1 27 ? -29.344 23.109 3.863 1 31.19 27 ALA B CA 1
ATOM 1276 C C . ALA B 1 27 ? -29.438 21.656 4.312 1 31.19 27 ALA B C 1
ATOM 1278 O O . ALA B 1 27 ? -30.359 21.281 5.051 1 31.19 27 ALA B O 1
ATOM 1279 N N . TYR B 1 28 ? -29.25 20.719 3.443 1 32.59 28 TYR B N 1
ATOM 1280 C CA . TYR B 1 28 ? -29 19.422 4.062 1 32.59 28 TYR B CA 1
ATOM 1281 C C . TYR B 1 28 ? -28.234 19.578 5.367 1 32.59 28 TYR B C 1
ATOM 1283 O O . TYR B 1 28 ? -27.25 20.328 5.434 1 32.59 28 TYR B O 1
ATOM 1291 N N . PRO B 1 29 ? -28.891 19.625 6.461 1 33.5 29 PRO B N 1
ATOM 1292 C CA . PRO B 1 29 ? -28 19.562 7.617 1 33.5 29 PRO B CA 1
ATOM 1293 C C . PRO B 1 29 ? -26.734 18.766 7.336 1 33.5 29 PRO B C 1
ATOM 1295 O O . PRO B 1 29 ? -26.797 17.703 6.715 1 33.5 29 PRO B O 1
ATOM 1298 N N . ASP B 1 30 ? -25.672 19.391 6.969 1 33 30 ASP B N 1
ATOM 1299 C CA . ASP B 1 30 ? -24.375 18.719 7.043 1 33 30 ASP B CA 1
ATOM 1300 C C . ASP B 1 30 ? -24.328 17.719 8.203 1 33 30 ASP B C 1
ATOM 1302 O O . ASP B 1 30 ? -24.078 18.109 9.344 1 33 30 ASP B O 1
ATOM 1306 N N . THR B 1 31 ? -25.312 17.078 8.523 1 35.53 31 THR B N 1
ATOM 1307 C CA . THR B 1 31 ? -25.125 15.992 9.469 1 35.53 31 THR B CA 1
ATOM 1308 C C . THR B 1 31 ? -23.797 15.281 9.203 1 35.53 31 THR B C 1
ATOM 1310 O O . THR B 1 31 ? -23.719 14.453 8.289 1 35.53 31 THR B O 1
ATOM 1313 N N . ALA B 1 32 ? -22.734 15.977 9.18 1 38.56 32 ALA B N 1
ATOM 1314 C CA . ALA B 1 32 ? -21.406 15.352 9.242 1 38.56 32 ALA B CA 1
ATOM 1315 C C . ALA B 1 32 ? -21.469 14.016 9.977 1 38.56 32 ALA B C 1
ATOM 1317 O O . ALA B 1 32 ? -21.734 13.977 11.18 1 38.56 32 ALA B O 1
ATOM 1318 N N . VAL B 1 33 ? -22.125 13.031 9.602 1 40.66 33 VAL B N 1
ATOM 1319 C CA . VAL B 1 33 ? -21.812 11.711 10.141 1 40.66 33 VAL B CA 1
ATOM 1320 C C . VAL B 1 33 ? -20.422 11.711 10.75 1 40.66 33 VAL B C 1
ATOM 1322 O O . VAL B 1 33 ? -19.422 11.852 10.031 1 40.66 33 VAL B O 1
ATOM 1325 N N . ILE B 1 34 ? -20.156 12.383 11.781 1 44.5 34 ILE B N 1
ATOM 1326 C CA . ILE B 1 34 ? -18.891 12.305 12.523 1 44.5 34 ILE B CA 1
ATOM 1327 C C . ILE B 1 34 ? -18.375 10.875 12.508 1 44.5 34 ILE B C 1
ATOM 1329 O O . ILE B 1 34 ? -18.891 10.016 13.227 1 44.5 34 ILE B O 1
ATOM 1333 N N . ALA B 1 35 ? -18.312 10.289 11.422 1 53.53 35 ALA B N 1
ATOM 1334 C CA . ALA B 1 35 ? -17.672 8.977 11.461 1 53.53 35 ALA B CA 1
ATOM 1335 C C . ALA B 1 35 ? -16.516 8.953 12.469 1 53.53 35 ALA B C 1
ATOM 1337 O O . ALA B 1 35 ? -15.688 9.867 12.5 1 53.53 35 ALA B O 1
ATOM 1338 N N . LYS B 1 36 ? -16.828 8.312 13.609 1 70.31 36 LYS B N 1
ATOM 1339 C CA . LYS B 1 36 ? -15.812 8.141 14.648 1 70.31 36 LYS B CA 1
ATOM 1340 C C . LYS B 1 36 ? -14.461 7.801 14.031 1 70.31 36 LYS B C 1
ATOM 1342 O O . LYS B 1 36 ? -14.359 6.91 13.18 1 70.31 36 LYS B O 1
ATOM 1347 N N . ARG B 1 37 ? -13.633 8.766 14.234 1 84.5 37 ARG B N 1
ATOM 1348 C CA . ARG B 1 37 ? -12.25 8.531 13.828 1 84.5 37 ARG B CA 1
ATOM 1349 C C . ARG B 1 37 ? -11.695 7.258 14.477 1 84.5 37 ARG B C 1
ATOM 1351 O O . ARG B 1 37 ? -11.953 6.996 15.656 1 84.5 37 ARG B O 1
ATOM 1358 N N . ASN B 1 38 ? -11.242 6.461 13.641 1 95.81 38 ASN B N 1
ATOM 1359 C CA . ASN B 1 38 ? -10.594 5.258 14.141 1 95.81 38 ASN B CA 1
ATOM 1360 C C . ASN B 1 38 ? -9.102 5.473 14.359 1 95.81 38 ASN B C 1
ATOM 1362 O O . ASN B 1 38 ? -8.281 5.039 13.547 1 95.81 38 ASN B O 1
ATOM 1366 N N . CYS B 1 39 ? -8.859 6.113 15.516 1 98.12 39 CYS B N 1
ATOM 1367 C CA . CYS B 1 39 ? -7.492 6.469 15.883 1 98.12 39 CYS B CA 1
ATOM 1368 C C . CYS B 1 39 ? -6.719 5.246 16.359 1 98.12 39 CYS B C 1
ATOM 1370 O O . CYS B 1 39 ? -7.277 4.387 17.047 1 98.12 39 CYS B O 1
ATOM 1372 N N . PHE B 1 40 ? -5.426 5.223 16.047 1 98 40 PHE B N 1
ATOM 1373 C CA . PHE B 1 40 ? -4.59 4.168 16.609 1 98 40 PHE B CA 1
ATOM 1374 C C . PHE B 1 40 ? -4.422 4.348 18.109 1 98 40 PHE B C 1
ATOM 1376 O O . PHE B 1 40 ? -4.27 5.473 18.594 1 98 40 PHE B O 1
ATOM 1383 N N . ASP B 1 41 ? -4.41 3.248 18.75 1 96.44 41 ASP B N 1
ATOM 1384 C CA . ASP B 1 41 ? -4.305 3.283 20.203 1 96.44 41 ASP B CA 1
ATOM 1385 C C . ASP B 1 41 ? -2.859 3.107 20.656 1 96.44 41 ASP B C 1
ATOM 1387 O O . ASP B 1 41 ? -2.541 3.305 21.828 1 96.44 41 ASP B O 1
ATOM 1391 N N . GLY B 1 42 ? -1.976 2.744 19.781 1 96.94 42 GLY B N 1
ATOM 1392 C CA . GLY B 1 42 ? -0.562 2.564 20.062 1 96.94 42 GLY B CA 1
ATOM 1393 C C . GLY B 1 42 ? 0.341 3.059 18.953 1 96.94 42 GLY B C 1
ATOM 1394 O O . GLY B 1 42 ? -0.137 3.604 17.953 1 96.94 42 GLY B O 1
ATOM 1395 N N . GLY B 1 43 ? 1.609 2.928 19.281 1 97.12 43 GLY B N 1
ATOM 1396 C CA . GLY B 1 43 ? 2.58 3.365 18.281 1 97.12 43 GLY B CA 1
ATOM 1397 C C . GLY B 1 43 ? 3.068 4.785 18.516 1 97.12 43 GLY B C 1
ATOM 1398 O O . GLY B 1 43 ? 2.811 5.375 19.562 1 97.12 43 GLY B O 1
ATOM 1399 N N . ALA B 1 44 ? 3.791 5.277 17.5 1 98.12 44 ALA B N 1
ATOM 1400 C CA . ALA B 1 44 ? 4.438 6.582 17.609 1 98.12 44 ALA B CA 1
ATOM 1401 C C . ALA B 1 44 ? 3.402 7.707 17.594 1 98.12 44 ALA B C 1
ATOM 1403 O O . ALA B 1 44 ? 2.369 7.602 16.938 1 98.12 44 ALA B O 1
ATOM 1404 N N . ARG B 1 45 ? 3.727 8.781 18.266 1 98 45 ARG B N 1
ATOM 1405 C CA . ARG B 1 45 ? 2.957 10.016 18.219 1 98 45 ARG B CA 1
ATOM 1406 C C . ARG B 1 45 ? 3.518 10.977 17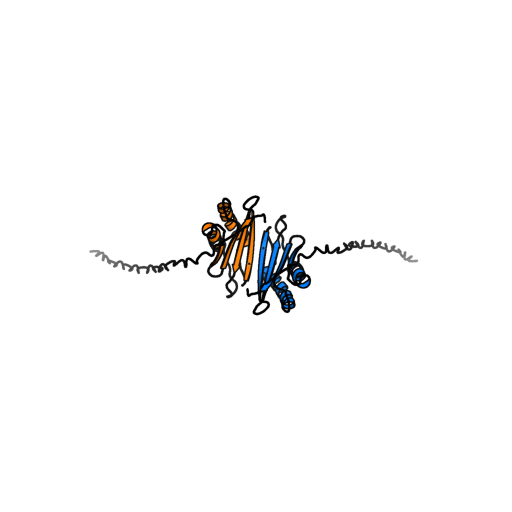.172 1 98 45 ARG B C 1
ATOM 1408 O O . ARG B 1 45 ? 4.695 10.898 16.812 1 98 45 ARG B O 1
ATOM 1415 N N . TRP B 1 46 ? 2.59 11.797 16.734 1 97.81 46 TRP B N 1
ATOM 1416 C CA . TRP B 1 46 ? 3.059 12.805 15.781 1 97.81 46 TRP B CA 1
ATOM 1417 C C . TRP B 1 46 ? 4.156 13.664 16.406 1 97.81 46 TRP B C 1
ATOM 1419 O O . TRP B 1 46 ? 5.164 13.953 15.758 1 97.81 46 TRP B O 1
ATOM 1429 N N . GLY B 1 47 ? 3.861 14.125 17.672 1 96.19 47 GLY B N 1
ATOM 1430 C CA . GLY B 1 47 ? 4.77 15.055 18.312 1 96.19 47 GLY B CA 1
ATOM 1431 C C . GLY B 1 47 ? 5.031 16.312 17.516 1 96.19 47 GLY B C 1
ATOM 1432 O O . GLY B 1 47 ? 4.105 16.891 16.938 1 96.19 47 GLY B O 1
ATOM 1433 N N . ALA B 1 48 ? 6.266 16.688 17.453 1 96.38 48 ALA B N 1
ATOM 1434 C CA . ALA B 1 48 ? 6.652 17.906 16.766 1 96.38 48 ALA B CA 1
ATOM 1435 C C . ALA B 1 48 ? 6.516 17.766 15.25 1 96.38 48 ALA B C 1
ATOM 1437 O O . ALA B 1 48 ? 6.539 18.766 14.523 1 96.38 48 ALA B O 1
ATOM 1438 N N . GLY B 1 49 ? 6.371 16.578 14.812 1 97.44 49 GLY B N 1
ATOM 1439 C CA . GLY B 1 49 ? 6.297 16.328 13.383 1 97.44 49 GLY B CA 1
ATOM 1440 C C . GLY B 1 49 ? 4.922 16.578 12.805 1 97.44 49 GLY B C 1
ATOM 1441 O O . GLY B 1 49 ? 4.746 16.578 11.586 1 97.44 49 GLY B O 1
ATOM 1442 N N . ARG B 1 50 ? 3.945 16.891 13.594 1 97.81 50 ARG B N 1
ATOM 1443 C CA . ARG B 1 50 ? 2.557 16.984 13.156 1 97.81 50 ARG B CA 1
ATOM 1444 C C . ARG B 1 50 ? 2.387 18.062 12.086 1 97.81 50 ARG B C 1
ATOM 1446 O O . ARG B 1 50 ? 1.767 17.812 11.047 1 97.81 50 ARG B O 1
ATOM 1453 N N . PRO B 1 51 ? 2.965 19.234 12.273 1 97.56 51 PRO B N 1
ATOM 1454 C CA . PRO B 1 51 ? 2.801 20.234 11.219 1 97.56 51 PRO B CA 1
ATOM 1455 C C . PRO B 1 51 ? 3.436 19.812 9.898 1 97.56 51 PRO B C 1
ATOM 1457 O O . PRO B 1 51 ? 2.926 20.156 8.828 1 97.56 51 PRO B O 1
ATOM 1460 N N . TYR B 1 52 ? 4.52 19.109 9.969 1 98.38 52 TYR B N 1
ATOM 1461 C CA . TYR B 1 52 ? 5.148 18.625 8.75 1 98.38 52 TYR B CA 1
ATOM 1462 C C . TYR B 1 52 ? 4.273 17.578 8.062 1 98.38 52 TYR B C 1
ATOM 1464 O O . TYR B 1 52 ? 4.191 17.531 6.836 1 98.38 52 TYR B O 1
ATOM 1472 N N . ALA B 1 53 ? 3.641 16.797 8.906 1 98.81 53 ALA B N 1
ATOM 1473 C CA . ALA B 1 53 ? 2.764 15.773 8.359 1 98.81 53 ALA B CA 1
ATOM 1474 C C . ALA B 1 53 ? 1.624 16.391 7.555 1 98.81 53 ALA B C 1
ATOM 1476 O O . ALA B 1 53 ? 1.186 15.836 6.547 1 98.81 53 ALA B O 1
ATOM 1477 N N . ILE B 1 54 ? 1.186 17.484 7.965 1 98.62 54 ILE B N 1
ATOM 1478 C CA . ILE B 1 54 ? 0.125 18.188 7.254 1 98.62 54 ILE B CA 1
ATOM 1479 C C . ILE B 1 54 ? 0.613 18.578 5.859 1 98.62 54 ILE B C 1
ATOM 1481 O O . ILE B 1 54 ? -0.088 18.359 4.867 1 98.62 54 ILE B O 1
ATOM 1485 N N . ASN B 1 55 ? 1.753 19.094 5.789 1 98.5 55 ASN B N 1
ATOM 1486 C CA . ASN B 1 55 ? 2.336 19.438 4.5 1 98.5 55 ASN B CA 1
ATOM 1487 C C . ASN B 1 55 ? 2.57 18.203 3.637 1 98.5 55 ASN B C 1
ATOM 1489 O O . ASN B 1 55 ? 2.316 18.234 2.43 1 98.5 55 ASN B O 1
ATOM 1493 N N . PHE B 1 56 ? 3.008 17.188 4.27 1 98.75 56 PHE B N 1
ATOM 1494 C CA . PHE B 1 56 ? 3.295 15.969 3.518 1 98.75 56 PHE B CA 1
ATOM 1495 C C . PHE B 1 56 ? 2.008 15.328 3.014 1 98.75 56 PHE B C 1
ATOM 1497 O O . PHE B 1 56 ? 1.995 14.703 1.95 1 98.75 56 PHE B O 1
ATOM 1504 N N . ALA B 1 57 ? 0.903 15.492 3.742 1 98.81 57 ALA B N 1
ATOM 1505 C CA . ALA B 1 57 ? -0.377 15 3.246 1 98.81 57 ALA B CA 1
ATOM 1506 C C . ALA B 1 57 ? -0.756 15.672 1.932 1 98.81 57 ALA B C 1
ATOM 1508 O O . ALA B 1 57 ? -1.224 15.008 1.001 1 98.81 57 ALA B O 1
ATOM 1509 N N . THR B 1 58 ? -0.485 16.922 1.866 1 98.62 58 THR B N 1
ATOM 1510 C CA . THR B 1 58 ? -0.714 17.641 0.625 1 98.62 58 THR B CA 1
ATOM 1511 C C . THR B 1 58 ? 0.163 17.094 -0.496 1 98.62 58 THR B C 1
ATOM 1513 O O . THR B 1 58 ? -0.316 16.859 -1.605 1 98.62 58 THR B O 1
ATOM 1516 N N . ARG B 1 59 ? 1.37 16.875 -0.218 1 98.5 59 ARG B N 1
ATOM 1517 C CA . ARG B 1 59 ? 2.309 16.375 -1.218 1 98.5 59 ARG B CA 1
ATOM 1518 C C . ARG B 1 59 ? 1.93 14.961 -1.664 1 98.5 59 ARG B C 1
ATOM 1520 O O . ARG B 1 59 ? 1.966 14.656 -2.857 1 98.5 59 ARG B O 1
ATOM 1527 N N . ALA B 1 60 ? 1.582 14.148 -0.723 1 98.75 60 ALA B N 1
ATOM 1528 C CA . ALA B 1 60 ? 1.184 12.781 -1.046 1 98.75 60 ALA B CA 1
ATOM 1529 C C . ALA B 1 60 ? -0.001 12.766 -2.008 1 98.75 60 ALA B C 1
ATOM 1531 O O . ALA B 1 60 ? -0.031 11.977 -2.955 1 98.75 60 ALA B O 1
ATOM 1532 N N . CYS B 1 61 ? -0.962 13.594 -1.748 1 98.81 61 CYS B N 1
ATOM 1533 C CA . CYS B 1 61 ? -2.146 13.648 -2.598 1 98.81 61 CYS B CA 1
ATOM 1534 C C . CYS B 1 61 ? -1.805 14.211 -3.975 1 98.81 61 CYS B C 1
ATOM 1536 O O . CYS B 1 61 ? -2.344 13.758 -4.984 1 98.81 61 CYS B O 1
ATOM 1538 N N . ASN B 1 62 ? -0.884 15.031 -4.078 1 97 62 ASN B N 1
ATOM 1539 C CA . ASN B 1 62 ? -0.52 15.625 -5.359 1 97 62 ASN B CA 1
ATOM 1540 C C . ASN B 1 62 ? 0.393 14.695 -6.164 1 97 62 ASN B C 1
ATOM 1542 O O . ASN B 1 62 ? 0.326 14.672 -7.395 1 97 62 ASN B O 1
ATOM 1546 N N . GLU B 1 63 ? 1.105 13.867 -5.465 1 95.38 63 GLU B N 1
ATOM 1547 C CA . GLU B 1 63 ? 2.174 13.133 -6.141 1 95.38 63 GLU B CA 1
ATOM 1548 C C . GLU B 1 63 ? 1.796 11.672 -6.348 1 95.38 63 GLU B C 1
ATOM 1550 O O . GLU B 1 63 ? 2.281 11.031 -7.281 1 95.38 63 GLU B O 1
ATOM 1555 N N . ALA B 1 64 ? 0.923 11.203 -5.48 1 97.88 64 ALA B N 1
ATOM 1556 C CA . ALA B 1 64 ? 0.905 9.742 -5.457 1 97.88 64 ALA B CA 1
ATOM 1557 C C . ALA B 1 64 ? -0.519 9.211 -5.301 1 97.88 64 ALA B C 1
ATOM 1559 O O . ALA B 1 64 ? -0.847 8.141 -5.809 1 97.88 64 ALA B O 1
ATOM 1560 N N . LEU B 1 65 ? -1.406 9.914 -4.691 1 98.75 65 LEU B N 1
ATOM 1561 C CA . LEU B 1 65 ? -2.57 9.234 -4.133 1 98.75 65 LEU B CA 1
ATOM 1562 C C . LEU B 1 65 ? -3.834 9.594 -4.906 1 98.75 65 LEU B C 1
ATOM 1564 O O . LEU B 1 65 ? -4.871 8.953 -4.746 1 98.75 65 LEU B O 1
ATOM 1568 N N . VAL B 1 66 ? -3.75 10.5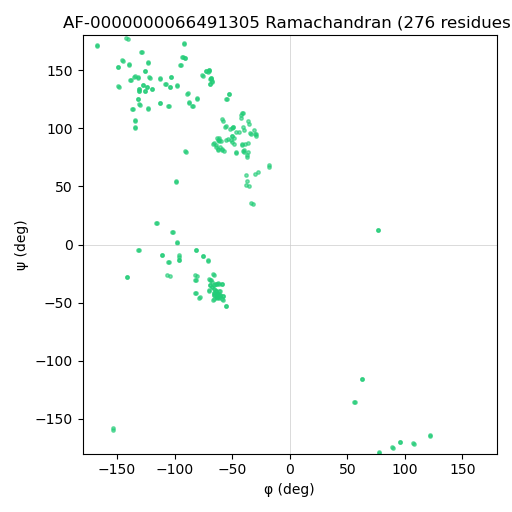31 -5.777 1 98.31 66 VAL B N 1
ATOM 1569 C CA . VAL B 1 66 ? -4.961 10.93 -6.488 1 98.31 66 VAL B CA 1
ATOM 1570 C C . VAL B 1 66 ? -5.098 10.117 -7.773 1 98.31 66 VAL B C 1
ATOM 1572 O O . VAL B 1 66 ? -4.129 9.5 -8.234 1 98.31 66 VAL B O 1
ATOM 1575 N N . GLY B 1 67 ? -6.387 10.086 -8.328 1 97.75 67 GLY B N 1
ATOM 1576 C CA . GLY B 1 67 ? -6.672 9.422 -9.586 1 97.75 67 GLY B CA 1
ATOM 1577 C C . GLY B 1 67 ? -7.73 8.336 -9.461 1 97.75 67 GLY B C 1
ATOM 1578 O O . GLY B 1 67 ? -8.516 8.336 -8.508 1 97.75 67 GLY B O 1
ATOM 1579 N N . THR B 1 68 ? -7.781 7.504 -10.484 1 98.06 68 THR B N 1
ATOM 1580 C CA . THR B 1 68 ? -8.797 6.461 -10.539 1 98.06 68 THR B CA 1
ATOM 1581 C C . THR B 1 68 ? -8.312 5.191 -9.852 1 98.06 68 THR B C 1
ATOM 1583 O O . THR B 1 68 ? -7.195 4.734 -10.094 1 98.06 68 THR B O 1
ATOM 1586 N N . TYR B 1 69 ? -9.172 4.73 -9 1 98.12 69 TYR B N 1
ATOM 1587 C CA . TYR B 1 69 ? -8.953 3.479 -8.289 1 98.12 69 TYR B CA 1
ATOM 1588 C C . TYR B 1 69 ? -9.953 2.42 -8.727 1 98.12 69 TYR B C 1
ATOM 1590 O O . TYR B 1 69 ? -11.117 2.73 -8.984 1 98.12 69 TYR B O 1
ATOM 1598 N N . ARG B 1 70 ? -9.453 1.221 -8.781 1 97.31 70 ARG B N 1
ATOM 1599 C CA . ARG B 1 70 ? -10.336 0.056 -8.812 1 97.31 70 ARG B CA 1
ATOM 1600 C C . ARG B 1 70 ? -10.57 -0.49 -7.41 1 97.31 70 ARG B C 1
ATOM 1602 O O . ARG B 1 70 ? -9.805 -0.2 -6.492 1 97.31 70 ARG B O 1
ATOM 1609 N N . PRO B 1 71 ? -11.672 -1.304 -7.32 1 97.19 71 PRO B N 1
ATOM 1610 C CA . PRO B 1 71 ? -11.93 -1.857 -5.988 1 97.19 71 PRO B CA 1
ATOM 1611 C C . PRO B 1 71 ? -10.711 -2.572 -5.402 1 97.19 71 PRO B C 1
ATOM 1613 O O . PRO B 1 71 ? -10.07 -3.371 -6.09 1 97.19 71 PRO B O 1
ATOM 1616 N N . ASN B 1 72 ? -10.336 -2.232 -4.172 1 96.75 72 ASN B N 1
ATOM 1617 C CA . ASN B 1 72 ? -9.289 -2.867 -3.381 1 96.75 72 ASN B CA 1
ATOM 1618 C C . ASN B 1 72 ? -7.898 -2.439 -3.842 1 96.75 72 ASN B C 1
ATOM 1620 O O . ASN B 1 72 ? -6.898 -3.047 -3.457 1 96.75 72 ASN B O 1
ATOM 1624 N N . ASP B 1 73 ? -7.855 -1.362 -4.711 1 98.25 73 ASP B N 1
ATOM 1625 C CA . ASP B 1 73 ? -6.578 -0.689 -4.938 1 98.25 73 ASP B CA 1
ATOM 1626 C C . ASP B 1 73 ? -6.117 0.047 -3.684 1 98.25 73 ASP B C 1
ATOM 1628 O O . ASP B 1 73 ? -6.926 0.665 -2.986 1 98.25 73 ASP B O 1
ATOM 1632 N N . ILE B 1 74 ? -4.84 0.044 -3.449 1 98.69 74 ILE B N 1
ATOM 1633 C CA . ILE B 1 74 ? -4.219 0.848 -2.404 1 98.69 74 ILE B CA 1
ATOM 1634 C C . ILE B 1 74 ? -3.02 1.6 -2.975 1 98.69 74 ILE B C 1
ATOM 1636 O O . ILE B 1 74 ? -2.201 1.021 -3.695 1 98.69 74 ILE B O 1
ATOM 1640 N N . ARG B 1 75 ? -2.9 2.869 -2.674 1 98.88 75 ARG B N 1
ATOM 1641 C CA . ARG B 1 75 ? -1.693 3.652 -2.916 1 98.88 75 ARG B CA 1
ATOM 1642 C C . ARG B 1 75 ? -1.159 4.25 -1.619 1 98.88 75 ARG B C 1
ATOM 1644 O O . ARG B 1 75 ? -1.935 4.637 -0.742 1 98.88 75 ARG B O 1
ATOM 1651 N N . ALA B 1 76 ? 0.112 4.277 -1.573 1 98.88 76 ALA B N 1
ATOM 1652 C CA . ALA B 1 76 ? 0.734 4.762 -0.344 1 98.88 76 ALA B CA 1
ATOM 1653 C C . ALA B 1 76 ? 2.021 5.527 -0.645 1 98.88 76 ALA B C 1
ATOM 1655 O O . ALA B 1 76 ? 2.588 5.395 -1.731 1 98.88 76 ALA B O 1
ATOM 1656 N N . LYS B 1 77 ? 2.396 6.355 0.296 1 98.69 77 LYS B N 1
ATOM 1657 C CA . LYS B 1 77 ? 3.604 7.172 0.209 1 98.69 77 LYS B CA 1
ATOM 1658 C C . LYS B 1 77 ? 4.207 7.406 1.591 1 98.69 77 LYS B C 1
ATOM 1660 O O . LYS B 1 77 ? 3.484 7.652 2.559 1 98.69 77 LYS B O 1
ATOM 1665 N N . CYS B 1 78 ? 5.5 7.262 1.633 1 98.56 78 CYS B N 1
ATOM 1666 C CA . CYS B 1 78 ? 6.246 7.484 2.867 1 98.56 78 CYS B CA 1
ATOM 1667 C C . CYS B 1 78 ? 7.051 8.773 2.795 1 98.56 78 CYS B C 1
ATOM 1669 O O . CYS B 1 78 ? 7.645 9.086 1.76 1 98.56 78 CYS B O 1
ATOM 1671 N N . TYR B 1 79 ? 7.039 9.547 3.949 1 98.25 79 TYR B N 1
ATOM 1672 C CA . TYR B 1 79 ? 7.891 10.719 4.102 1 98.25 79 TYR B CA 1
ATOM 1673 C C . TYR B 1 79 ? 8.625 10.695 5.441 1 98.25 79 TYR B C 1
ATOM 1675 O O . TYR B 1 79 ? 8.055 10.273 6.453 1 98.25 79 TYR B O 1
ATOM 1683 N N . ASN B 1 80 ? 9.828 11.164 5.398 1 97.44 80 ASN B N 1
ATOM 1684 C CA . ASN B 1 80 ? 10.531 11.344 6.664 1 97.44 80 ASN B CA 1
ATOM 1685 C C . ASN B 1 80 ? 10.109 12.633 7.359 1 97.44 80 ASN B C 1
ATOM 1687 O O . ASN B 1 80 ? 10.211 13.719 6.785 1 97.44 80 ASN B O 1
ATOM 1691 N N . LEU B 1 81 ? 9.695 12.469 8.617 1 98.12 81 LEU B N 1
ATOM 1692 C CA . LEU B 1 81 ? 9.312 13.633 9.414 1 98.12 81 LEU B CA 1
ATOM 1693 C C . LEU B 1 81 ? 10.539 14.305 10.016 1 98.12 81 LEU B C 1
ATOM 1695 O O . LEU B 1 81 ? 10.57 15.523 10.164 1 98.12 81 LEU B O 1
ATOM 1699 N N . ASP B 1 82 ? 11.398 13.516 10.461 1 96.25 82 ASP B N 1
ATOM 1700 C CA . ASP B 1 82 ? 12.727 13.93 10.906 1 96.25 82 ASP B CA 1
ATOM 1701 C C . ASP B 1 82 ? 13.734 12.797 10.766 1 96.25 82 ASP B C 1
ATOM 1703 O O . ASP B 1 82 ? 13.57 11.914 9.93 1 96.25 82 ASP B O 1
ATOM 170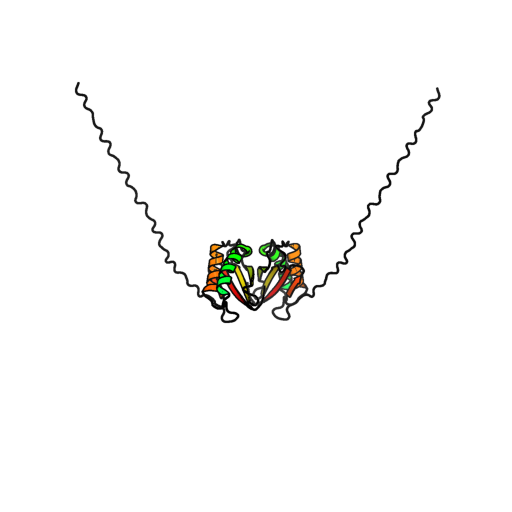7 N N . SER B 1 83 ? 14.82 12.875 11.523 1 96.06 83 SER B N 1
ATOM 1708 C CA . SER B 1 83 ? 15.875 11.883 11.344 1 96.06 83 SER B CA 1
ATOM 1709 C C . SER B 1 83 ? 15.492 10.547 11.961 1 96.06 83 SER B C 1
ATOM 1711 O O . SER B 1 83 ? 16.141 9.531 11.719 1 96.06 83 SER B O 1
ATOM 1713 N N . THR B 1 84 ? 14.391 10.523 12.727 1 97.25 84 THR B N 1
ATOM 1714 C CA . THR B 1 84 ? 14.125 9.289 13.461 1 97.25 84 THR B CA 1
ATOM 1715 C C . THR B 1 84 ? 12.688 8.836 13.258 1 97.25 84 THR B C 1
ATOM 1717 O O . THR B 1 84 ? 12.281 7.781 13.758 1 97.25 84 THR B O 1
ATOM 1720 N N . LYS B 1 85 ? 11.922 9.75 12.516 1 98.31 85 LYS B N 1
ATOM 1721 C CA . LYS B 1 85 ? 10.5 9.461 12.398 1 98.31 85 LYS B CA 1
ATOM 1722 C C . LYS B 1 85 ? 10.016 9.633 10.961 1 98.31 85 LYS B C 1
ATOM 1724 O O . LYS B 1 85 ? 10.484 10.523 10.25 1 98.31 85 LYS B O 1
ATOM 1729 N N . LYS B 1 86 ? 9.109 8.805 10.633 1 98.5 86 LYS B N 1
ATOM 1730 C CA . LYS B 1 86 ? 8.477 8.859 9.32 1 98.5 86 LYS B CA 1
ATOM 1731 C C . LYS B 1 86 ? 6.957 8.852 9.438 1 98.5 86 LYS B C 1
ATOM 1733 O O . LYS B 1 86 ? 6.414 8.602 10.516 1 98.5 86 LYS B O 1
ATOM 1738 N N . VAL B 1 87 ? 6.34 9.195 8.359 1 98.88 87 VAL B N 1
ATOM 1739 C CA . VAL B 1 87 ? 4.898 9 8.242 1 98.88 87 VAL B CA 1
ATOM 1740 C C . VAL B 1 87 ? 4.594 8.148 7.012 1 98.88 87 VAL B C 1
ATOM 1742 O O . VAL B 1 87 ? 5.184 8.352 5.945 1 98.88 87 VAL B O 1
ATOM 1745 N N . ASP B 1 88 ? 3.719 7.203 7.199 1 98.75 88 ASP B N 1
ATOM 1746 C CA . ASP B 1 88 ? 3.119 6.438 6.109 1 98.75 88 ASP B CA 1
ATOM 1747 C C . ASP B 1 88 ? 1.683 6.887 5.848 1 98.75 88 ASP B C 1
ATOM 1749 O O . ASP B 1 88 ? 0.822 6.773 6.727 1 98.75 88 ASP B O 1
ATOM 1753 N N . PHE B 1 89 ? 1.454 7.379 4.617 1 98.94 89 PHE B N 1
ATOM 1754 C CA . PHE B 1 89 ? 0.099 7.668 4.164 1 98.94 89 PHE B CA 1
ATOM 1755 C C . PHE B 1 89 ? -0.403 6.582 3.223 1 98.94 89 PHE B C 1
ATOM 1757 O O . PHE B 1 89 ? 0.36 6.062 2.404 1 98.94 89 PHE B O 1
ATOM 1764 N N . SER B 1 90 ? -1.699 6.289 3.32 1 98.88 90 SER B N 1
ATOM 1765 C CA . SER B 1 90 ? -2.285 5.41 2.312 1 98.88 90 SER B CA 1
ATOM 1766 C C . SER B 1 90 ? -3.754 5.746 2.076 1 98.88 90 SER B C 1
ATOM 1768 O O . SER B 1 90 ? -4.41 6.328 2.939 1 98.88 90 SER B O 1
ATOM 1770 N N . LEU B 1 91 ? -4.148 5.445 0.9 1 98.81 91 LEU B N 1
ATOM 1771 C CA . LEU B 1 91 ? -5.535 5.551 0.461 1 98.81 91 LEU B CA 1
ATOM 1772 C C . LEU B 1 91 ? -5.984 4.27 -0.231 1 98.81 91 LEU B C 1
ATOM 1774 O O . LEU B 1 91 ? -5.289 3.754 -1.107 1 98.81 91 LEU B O 1
ATOM 1778 N N . ARG B 1 92 ? -7.176 3.777 0.191 1 98.69 92 ARG B N 1
ATOM 1779 C CA . ARG B 1 92 ? -7.758 2.562 -0.37 1 98.69 92 ARG B CA 1
ATOM 1780 C C . ARG B 1 92 ? -9.188 2.805 -0.84 1 98.69 92 ARG B C 1
ATOM 1782 O O . ARG B 1 92 ? -9.977 3.445 -0.142 1 98.69 92 ARG B O 1
ATOM 1789 N N . LEU B 1 93 ? -9.477 2.279 -1.982 1 98.62 93 LEU B N 1
ATOM 1790 C CA . LEU B 1 93 ? -10.891 2.221 -2.357 1 98.62 93 LEU B CA 1
ATOM 1791 C C . LEU B 1 93 ? -11.562 0.99 -1.757 1 98.62 93 LEU B C 1
ATOM 1793 O O . LEU B 1 93 ? -11.242 -0.141 -2.127 1 98.62 93 LEU B O 1
ATOM 1797 N N . ILE B 1 94 ? -12.555 1.26 -0.938 1 96.56 94 ILE B N 1
ATOM 1798 C CA . ILE B 1 94 ? -13.172 0.143 -0.228 1 96.56 94 ILE B CA 1
ATOM 1799 C C . ILE B 1 94 ? -14.523 -0.184 -0.855 1 96.56 94 ILE B C 1
ATOM 1801 O O . ILE B 1 94 ? -15.109 -1.236 -0.579 1 96.56 94 ILE B O 1
ATOM 1805 N N . SER B 1 95 ? -15 0.756 -1.661 1 95.38 95 SER B N 1
ATOM 1806 C CA . SER B 1 95 ? -16.234 0.462 -2.375 1 95.38 95 SER B CA 1
ATOM 1807 C C . SER B 1 95 ? -16.031 -0.646 -3.402 1 95.38 95 SER B C 1
ATOM 1809 O O . SER B 1 95 ? -15.023 -0.668 -4.105 1 95.38 95 SER B O 1
ATOM 1811 N N . ASN B 1 96 ? -17.047 -1.512 -3.475 1 93.25 96 ASN B N 1
ATOM 1812 C CA . ASN B 1 96 ? -16.984 -2.582 -4.465 1 93.25 96 ASN B CA 1
ATOM 1813 C C . ASN B 1 96 ? -17.844 -2.268 -5.684 1 93.25 96 ASN B C 1
ATOM 1815 O O . ASN B 1 96 ? -18.078 -3.139 -6.523 1 93.25 96 ASN B O 1
ATOM 1819 N N . ASN B 1 97 ? -18.281 -1.054 -5.711 1 93.5 97 ASN B N 1
ATOM 1820 C CA . ASN B 1 97 ? -19.219 -0.665 -6.766 1 93.5 97 ASN B CA 1
ATOM 1821 C C . ASN B 1 97 ? -18.5 0.055 -7.906 1 93.5 97 ASN B C 1
ATOM 1823 O O . ASN B 1 97 ? -18.891 1.159 -8.289 1 93.5 97 ASN B O 1
ATOM 1827 N N . GLY B 1 98 ? -17.5 -0.569 -8.438 1 94.38 98 GLY B N 1
ATOM 1828 C CA . GLY B 1 98 ? -16.828 -0.05 -9.609 1 94.38 98 GLY B CA 1
ATOM 1829 C C . GLY B 1 98 ? -15.672 0.88 -9.281 1 94.38 98 GLY B C 1
ATOM 1830 O O . GLY B 1 98 ? -15.359 1.088 -8.102 1 9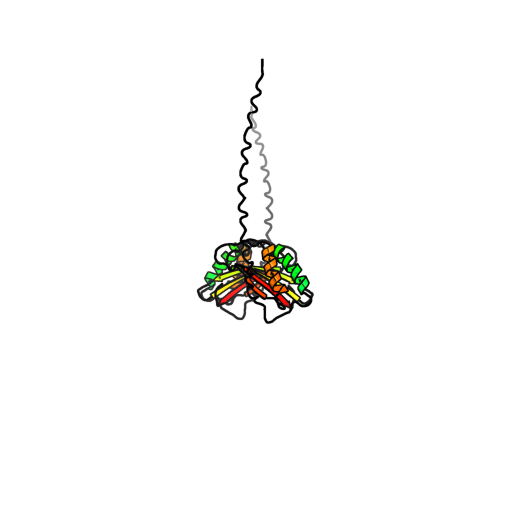4.38 98 GLY B O 1
ATOM 1831 N N . ASN B 1 99 ? -15.094 1.464 -10.359 1 97.69 99 ASN B N 1
ATOM 1832 C CA . ASN B 1 99 ? -13.977 2.389 -10.234 1 97.69 99 ASN B CA 1
ATOM 1833 C C . ASN B 1 99 ? -14.422 3.738 -9.68 1 97.69 99 ASN B C 1
ATOM 1835 O O . ASN B 1 99 ? -15.562 4.152 -9.891 1 97.69 99 ASN B O 1
ATOM 1839 N N . ARG B 1 100 ? -13.516 4.352 -8.969 1 98.12 100 ARG B N 1
ATOM 1840 C CA . ARG B 1 100 ? -13.781 5.695 -8.469 1 98.12 100 ARG B CA 1
ATOM 1841 C C . ARG B 1 100 ? -12.547 6.586 -8.625 1 98.12 100 ARG B C 1
ATOM 1843 O O . ARG B 1 100 ? -11.422 6.133 -8.414 1 98.12 100 ARG B O 1
ATOM 1850 N N . ASN B 1 101 ? -12.867 7.828 -8.984 1 98.25 101 ASN B N 1
ATOM 1851 C CA . ASN B 1 101 ? -11.828 8.844 -9.023 1 98.25 101 ASN B CA 1
ATOM 1852 C C . ASN B 1 101 ? -11.828 9.695 -7.758 1 98.25 101 ASN B C 1
ATOM 1854 O O . ASN B 1 101 ? -12.891 10.07 -7.254 1 98.25 101 ASN B O 1
ATOM 1858 N N . ILE B 1 102 ? -10.672 9.961 -7.238 1 98.19 102 ILE B N 1
ATOM 1859 C CA . ILE B 1 102 ? -10.555 10.883 -6.113 1 98.19 102 ILE B CA 1
ATOM 1860 C C . ILE B 1 102 ? -9.664 12.062 -6.496 1 98.19 102 ILE B C 1
ATOM 1862 O O . ILE B 1 102 ? -8.594 11.875 -7.074 1 98.19 102 ILE B O 1
ATOM 1866 N N . GLY B 1 103 ? -10.109 13.258 -6.168 1 98.19 103 GLY B N 1
ATOM 1867 C CA . GLY B 1 103 ? -9.328 14.461 -6.395 1 98.19 103 GLY B CA 1
ATOM 1868 C C . GLY B 1 103 ? -8.469 14.852 -5.207 1 98.19 103 GLY B C 1
ATOM 1869 O O . GLY B 1 103 ? -8.617 14.297 -4.117 1 98.19 103 GLY B O 1
ATOM 1870 N N . ALA B 1 104 ? -7.648 15.836 -5.406 1 98.25 104 ALA B N 1
ATOM 1871 C CA . ALA B 1 104 ? -6.648 16.25 -4.418 1 98.25 104 ALA B CA 1
ATOM 1872 C C . ALA B 1 104 ? -7.316 16.781 -3.154 1 98.25 104 ALA B C 1
ATOM 1874 O O . ALA B 1 104 ? -6.855 16.5 -2.043 1 98.25 104 ALA B O 1
ATOM 1875 N N . ALA B 1 105 ? -8.375 17.5 -3.295 1 97.94 105 ALA B N 1
ATOM 1876 C CA . ALA B 1 105 ? -9.031 18.125 -2.146 1 97.94 105 ALA B CA 1
ATOM 1877 C C . ALA B 1 105 ? -9.625 17.062 -1.219 1 97.94 105 ALA B C 1
ATOM 1879 O O . ALA B 1 105 ? -9.438 17.125 -0.002 1 97.94 105 ALA B O 1
ATOM 1880 N N . GLU B 1 106 ? -10.344 16.109 -1.762 1 97.94 106 GLU B N 1
ATOM 1881 C CA . GLU B 1 106 ? -10.938 15.047 -0.959 1 97.94 106 GLU B CA 1
ATOM 1882 C C . GLU B 1 106 ? -9.859 14.164 -0.33 1 97.94 106 GLU B C 1
ATOM 1884 O O . GLU B 1 106 ? -9.969 13.781 0.836 1 97.94 106 GLU B O 1
ATOM 1889 N N . CYS B 1 107 ? -8.867 13.867 -1.118 1 98.75 107 CYS B N 1
ATOM 1890 C CA . CYS B 1 107 ? -7.727 13.109 -0.617 1 98.75 107 CYS B CA 1
ATOM 1891 C C . CYS B 1 107 ? -7.117 13.789 0.601 1 98.75 107 CYS B C 1
ATOM 1893 O O . CYS B 1 107 ? -6.977 13.172 1.658 1 98.75 107 CYS B O 1
ATOM 1895 N N . TYR B 1 108 ? -6.812 15.047 0.43 1 98.69 108 TYR B N 1
ATOM 1896 C CA . TYR B 1 108 ? -6.176 15.805 1.498 1 98.69 108 TYR B CA 1
ATOM 1897 C C . TYR B 1 108 ? -7.082 15.898 2.721 1 98.69 108 TYR B C 1
ATOM 1899 O O . TYR B 1 108 ? -6.621 15.75 3.855 1 98.69 108 TYR B O 1
ATOM 1907 N N . ASP B 1 109 ? -8.305 16.125 2.525 1 97.75 109 ASP B N 1
ATOM 1908 C CA . ASP B 1 109 ? -9.234 16.281 3.635 1 97.75 109 ASP B CA 1
ATOM 1909 C C . ASP B 1 109 ? -9.289 15.008 4.488 1 97.75 109 ASP B C 1
ATOM 1911 O O . ASP B 1 109 ? -9.305 15.086 5.719 1 97.75 109 ASP B O 1
ATOM 1915 N N . GLY B 1 110 ? -9.336 13.875 3.842 1 97.94 110 GLY B N 1
ATOM 1916 C CA . GLY B 1 110 ? -9.352 12.617 4.578 1 97.94 110 GLY B CA 1
ATOM 1917 C C . GLY B 1 110 ? -8.094 12.391 5.391 1 97.94 110 GLY B C 1
ATOM 1918 O O . GLY B 1 110 ? -8.164 12.016 6.562 1 97.94 110 GLY B O 1
ATOM 1919 N N . LEU B 1 111 ? -6.945 12.672 4.797 1 98.5 111 LEU B N 1
ATOM 1920 C CA . LEU B 1 111 ? -5.684 12.453 5.492 1 98.5 111 LEU B CA 1
ATOM 1921 C C . LEU B 1 111 ? -5.5 13.461 6.621 1 98.5 111 LEU B C 1
ATOM 1923 O O . LEU B 1 111 ? -5.008 13.117 7.695 1 98.5 111 LEU B O 1
ATOM 1927 N N . ARG B 1 112 ? -5.879 14.664 6.359 1 98.25 112 ARG B N 1
ATOM 1928 C CA . ARG B 1 112 ? -5.742 15.727 7.355 1 98.25 112 ARG B CA 1
ATOM 1929 C C . ARG B 1 112 ? -6.504 15.383 8.633 1 98.25 112 ARG B C 1
ATOM 1931 O O . ARG B 1 112 ? -6.035 15.664 9.734 1 98.25 112 ARG B O 1
ATOM 1938 N N . LYS B 1 113 ? -7.602 14.703 8.508 1 97.44 113 LYS B N 1
ATOM 1939 C CA . LYS B 1 113 ? -8.414 14.336 9.664 1 97.44 113 LYS B CA 1
ATOM 1940 C C . LYS B 1 113 ? -7.703 13.289 10.516 1 97.44 113 LYS B C 1
ATOM 1942 O O . LYS B 1 113 ? -7.816 13.305 11.742 1 97.44 113 LYS B O 1
ATOM 1947 N N . GLU B 1 114 ? -6.984 12.414 9.922 1 98.19 114 GLU B N 1
ATOM 1948 C CA . GLU B 1 114 ? -6.195 11.445 10.68 1 98.19 114 GLU B CA 1
ATOM 1949 C C . GLU B 1 114 ? -5.09 12.141 11.469 1 98.19 114 GLU B C 1
ATOM 1951 O O . GLU B 1 114 ? -4.73 11.703 12.562 1 98.19 114 GLU B O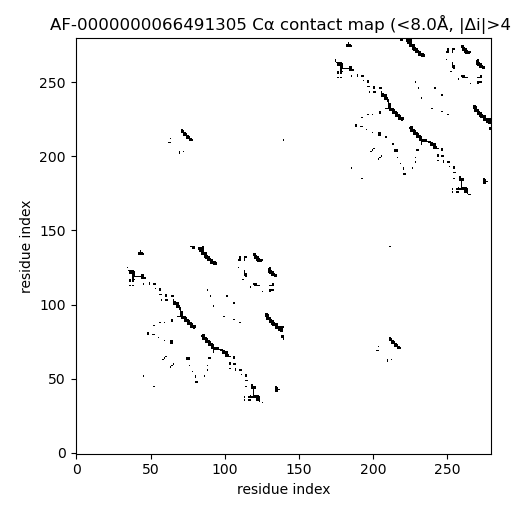 1
ATOM 1956 N N . ILE B 1 115 ? -4.543 13.219 10.883 1 98.44 115 ILE B N 1
ATOM 1957 C CA . ILE B 1 115 ? -3.428 13.938 11.492 1 98.44 115 ILE B CA 1
ATOM 1958 C C . ILE B 1 115 ? -3.941 14.836 12.617 1 98.44 115 ILE B C 1
ATOM 1960 O O . ILE B 1 115 ? -3.393 14.828 13.719 1 98.44 115 ILE B O 1
ATOM 1964 N N . GLU B 1 116 ? -4.949 15.508 12.367 1 97.06 116 GLU B N 1
ATOM 1965 C CA . GLU B 1 116 ? -5.422 16.516 13.312 1 97.06 116 GLU B CA 1
ATOM 1966 C C . GLU B 1 116 ? -6.266 15.875 14.414 1 97.06 116 GLU B C 1
ATOM 1968 O O . GLU B 1 116 ? -6.234 16.328 15.562 1 97.06 116 GLU B O 1
ATOM 1973 N N . GLY B 1 117 ? -6.914 14.836 14.086 1 96.31 117 GLY B N 1
ATOM 1974 C CA . GLY B 1 117 ? -7.875 14.266 15.016 1 96.31 117 GLY B CA 1
ATOM 1975 C C . GLY B 1 117 ? -7.305 13.133 15.844 1 96.31 117 GLY B C 1
ATOM 1976 O O . GLY B 1 117 ? -7.91 12.711 16.828 1 96.31 117 GLY B O 1
ATOM 1977 N N . CYS B 1 118 ? -6.152 12.633 15.453 1 98.06 118 CYS B N 1
ATOM 1978 C CA . CYS B 1 118 ? -5.59 11.461 16.125 1 98.06 118 CYS B CA 1
ATOM 1979 C C . CYS B 1 118 ? -4.133 11.703 16.5 1 98.06 118 CYS B C 1
ATOM 1981 O O . CYS B 1 118 ? -3.27 11.805 15.625 1 98.06 118 CYS B O 1
ATOM 1983 N N . ASP B 1 119 ? -3.791 11.617 17.766 1 97.38 119 ASP B N 1
ATOM 1984 C CA . ASP B 1 119 ? -2.443 11.922 18.234 1 97.38 119 ASP B CA 1
ATOM 1985 C C . ASP B 1 119 ? -1.432 10.906 17.703 1 97.38 119 ASP B C 1
ATOM 1987 O O . ASP B 1 119 ? -0.251 11.227 17.531 1 97.38 119 ASP B O 1
ATOM 1991 N N . ARG B 1 120 ? -1.919 9.742 17.406 1 98.19 120 ARG B N 1
ATOM 1992 C CA . ARG B 1 120 ? -1.042 8.68 16.922 1 98.19 120 ARG B CA 1
ATOM 1993 C C . ARG B 1 120 ? -1.396 8.289 15.5 1 98.19 120 ARG B C 1
ATOM 1995 O O . ARG B 1 120 ? -0.997 7.219 15.031 1 98.19 120 ARG B O 1
ATOM 2002 N N . GLY B 1 121 ? -2.074 9.125 14.867 1 98.5 121 GLY B N 1
ATOM 2003 C CA . GLY B 1 121 ? -2.576 8.75 13.555 1 98.5 121 GLY B CA 1
ATOM 2004 C C . GLY B 1 121 ? -3.793 7.844 13.617 1 98.5 121 GLY B C 1
ATOM 2005 O O . GLY B 1 121 ? -4.309 7.566 14.703 1 98.5 121 GLY B O 1
ATOM 2006 N N . GLY B 1 122 ? -4.223 7.5 12.461 1 98.38 122 GLY B N 1
ATOM 2007 C CA . GLY B 1 122 ? -5.434 6.699 12.414 1 98.38 122 GLY B CA 1
ATOM 2008 C C . GLY B 1 122 ? -5.699 6.094 11.047 1 98.38 122 GLY B C 1
ATOM 2009 O O . GLY B 1 122 ? -4.918 6.289 10.117 1 98.38 122 GLY B O 1
ATOM 2010 N N . ARG B 1 123 ? -6.641 5.246 10.977 1 98.44 123 ARG B N 1
ATOM 2011 C CA . ARG B 1 123 ? -7.176 4.602 9.781 1 98.44 123 ARG B CA 1
ATOM 2012 C C . ARG B 1 123 ? -8.703 4.617 9.789 1 98.44 123 ARG B C 1
ATOM 2014 O O . ARG B 1 123 ? -9.336 3.826 10.492 1 98.44 123 ARG B O 1
ATOM 2021 N N . THR B 1 124 ? -9.273 5.465 8.945 1 97.94 124 THR B N 1
ATOM 2022 C CA . THR B 1 124 ? -10.711 5.68 9.023 1 97.94 124 THR B CA 1
ATOM 2023 C C . THR B 1 124 ? -11.375 5.43 7.676 1 97.94 124 THR B C 1
ATOM 2025 O O . THR B 1 124 ? -10.852 5.848 6.637 1 97.94 124 THR B O 1
ATOM 2028 N N . ARG B 1 125 ? -12.406 4.688 7.738 1 95.94 125 ARG B N 1
ATOM 2029 C CA . ARG B 1 125 ? -13.25 4.5 6.566 1 95.94 125 ARG B CA 1
ATOM 2030 C C . ARG B 1 125 ? -14.312 5.594 6.477 1 95.94 125 ARG B C 1
ATOM 2032 O O . ARG B 1 125 ? -15.039 5.84 7.441 1 95.94 125 ARG B O 1
ATOM 2039 N N . TYR B 1 126 ? -14.273 6.297 5.359 1 92 126 TYR B N 1
ATOM 2040 C CA . TYR B 1 126 ? -15.227 7.371 5.09 1 92 126 TYR B CA 1
ATOM 2041 C C . TYR B 1 126 ? -15.734 7.297 3.654 1 92 126 TYR B C 1
ATOM 2043 O O . TYR B 1 126 ? -14.961 7.457 2.707 1 92 126 TYR B O 1
ATOM 2051 N N . GLY B 1 127 ? -17.109 7.062 3.578 1 92.25 127 GLY B N 1
ATOM 2052 C CA . GLY B 1 127 ? -17.656 6.898 2.24 1 92.25 127 GLY B CA 1
ATOM 2053 C C . GLY B 1 127 ? -17.094 5.691 1.51 1 92.25 127 GLY B C 1
ATOM 2054 O O . GLY B 1 127 ? -17.172 4.566 2.004 1 92.25 127 GLY B O 1
ATOM 2055 N N . ASN B 1 128 ? -16.375 6.047 0.397 1 96.94 128 ASN B N 1
ATOM 2056 C CA . ASN B 1 128 ? -15.859 4.973 -0.441 1 96.94 128 ASN B CA 1
ATOM 2057 C C . ASN B 1 128 ? -14.391 4.68 -0.123 1 96.94 128 ASN B C 1
ATOM 2059 O O . ASN B 1 128 ? -13.781 3.812 -0.75 1 96.94 128 ASN B O 1
ATOM 2063 N N . TRP B 1 129 ? -13.898 5.414 0.857 1 97.94 129 TRP B N 1
ATOM 2064 C CA . TRP B 1 129 ? -12.445 5.438 0.991 1 97.94 129 TRP B CA 1
ATOM 2065 C C . TRP B 1 129 ? -12.016 5.055 2.404 1 97.94 129 TRP B C 1
ATOM 2067 O O . TRP B 1 129 ? -12.781 5.23 3.357 1 97.94 129 TRP B O 1
ATOM 2077 N N . GLU B 1 130 ? -10.836 4.449 2.449 1 98.19 130 GLU B N 1
ATOM 2078 C CA . GLU B 1 130 ? -10.117 4.293 3.711 1 98.19 130 GLU B CA 1
ATOM 2079 C C . GLU B 1 130 ? -8.844 5.129 3.723 1 98.19 130 GLU B C 1
ATOM 2081 O O . GLU B 1 130 ? -7.969 4.953 2.869 1 98.19 130 GLU B O 1
ATOM 2086 N N . TYR B 1 131 ? -8.734 6 4.664 1 98.75 131 TYR B N 1
ATOM 2087 C CA . TYR B 1 131 ? -7.594 6.891 4.84 1 98.75 131 TYR B CA 1
ATOM 2088 C C . TYR B 1 131 ? -6.703 6.422 5.98 1 98.75 131 TYR B C 1
ATOM 2090 O O . TYR B 1 131 ? -7.195 6.082 7.062 1 98.75 131 TYR B O 1
ATOM 2098 N N . THR B 1 132 ? -5.395 6.449 5.719 1 98.75 132 THR B N 1
ATOM 2099 C CA . THR B 1 132 ? -4.457 6.109 6.785 1 98.75 132 THR B CA 1
ATOM 2100 C C . THR B 1 132 ? -3.344 7.148 6.875 1 98.75 132 THR B C 1
ATOM 2102 O O . THR B 1 132 ? -2.738 7.508 5.863 1 98.75 132 THR B O 1
ATOM 2105 N N . GLY B 1 133 ? -3.152 7.688 7.977 1 98.81 133 GLY B N 1
ATOM 2106 C CA . GLY B 1 133 ? -1.969 8.422 8.391 1 98.81 133 GLY B CA 1
ATOM 2107 C C . GLY B 1 133 ? -1.327 7.859 9.648 1 98.81 133 GLY B C 1
ATOM 2108 O O . GLY B 1 133 ? -1.948 7.836 10.711 1 98.81 133 GLY B O 1
ATOM 2109 N N . ASP B 1 134 ? -0.075 7.387 9.445 1 98.81 134 ASP B N 1
ATOM 2110 C CA . ASP B 1 134 ? 0.537 6.598 10.508 1 98.81 134 ASP B CA 1
ATOM 2111 C C . ASP B 1 134 ? 1.976 7.043 10.766 1 98.81 134 ASP B C 1
ATOM 2113 O O . ASP B 1 134 ? 2.889 6.664 10.023 1 98.81 134 ASP B O 1
ATOM 2117 N N . PRO B 1 135 ? 2.15 7.84 11.812 1 98.81 135 PRO B N 1
ATOM 2118 C CA . PRO B 1 135 ? 3.541 8.109 12.188 1 98.81 135 PRO B CA 1
ATOM 2119 C C . PRO B 1 135 ? 4.246 6.879 12.758 1 98.81 135 PRO B C 1
ATOM 2121 O O . PRO B 1 135 ? 3.629 6.09 13.477 1 98.81 135 PRO B O 1
ATOM 2124 N N . ASN B 1 136 ? 5.48 6.688 12.359 1 98.56 136 ASN B N 1
ATOM 2125 C CA . ASN B 1 136 ? 6.277 5.555 12.82 1 98.56 136 ASN B CA 1
ATOM 2126 C C . ASN B 1 136 ? 7.723 5.965 13.094 1 98.56 136 ASN B C 1
ATOM 2128 O O . ASN B 1 136 ? 8.219 6.938 12.531 1 98.56 136 ASN B O 1
ATOM 2132 N N . ASP B 1 137 ? 8.367 5.215 13.961 1 97.75 137 ASP B N 1
ATOM 2133 C CA . ASP B 1 137 ? 9.812 5.359 14.102 1 97.75 137 ASP B CA 1
ATOM 2134 C C . ASP B 1 137 ? 10.539 4.805 12.875 1 97.75 137 ASP B C 1
ATOM 2136 O O . ASP B 1 137 ? 10.039 3.896 12.211 1 97.75 137 ASP B O 1
ATOM 2140 N N . GLY B 1 138 ? 11.617 5.441 12.656 1 97 138 GLY B N 1
ATOM 2141 C CA . GLY B 1 138 ? 12.414 5.02 11.508 1 97 138 GLY B CA 1
ATOM 2142 C C . GLY B 1 138 ? 12.367 6.008 10.359 1 97 138 GLY B C 1
ATOM 2143 O O . GLY B 1 138 ? 11.945 7.152 10.531 1 97 138 GLY B O 1
ATOM 2144 N N . GLN B 1 139 ? 12.969 5.539 9.18 1 96.06 139 GLN B N 1
ATOM 2145 C CA . GLN B 1 139 ? 13.031 6.332 7.957 1 96.06 139 GLN B CA 1
ATOM 2146 C C . GLN B 1 139 ? 12.383 5.594 6.789 1 96.06 139 GLN B C 1
ATOM 2148 O O . GLN B 1 139 ? 12.188 4.379 6.852 1 96.06 139 GLN B O 1
ATOM 2153 N N . CYS B 1 140 ? 11.977 6.332 5.836 1 96.06 140 CYS B N 1
ATOM 2154 C CA . CYS B 1 140 ? 11.383 5.727 4.645 1 96.06 140 CYS B CA 1
ATOM 2155 C C . CYS B 1 140 ? 12.414 4.887 3.895 1 96.06 140 CYS B C 1
ATOM 2157 O O . CYS B 1 140 ? 13.602 5.223 3.879 1 96.06 140 CYS B O 1
#

Sequence (280 aa):
MHVSFILTVIPAVLTSAFPMKTNSIAAYPDTAVIAKRNCFDGGARWGAGRPYAINFATRACNEALVGTYRPNDIRAKCYNLDSTKKVDFSLRLISNNGNRNIGAAECYDGLRKEIEGCDRGGRTRYGNWEYTGDPNDGQCMHVSFILTVIPAVLTSAFPMKTNSIAAYPDTAVIAKRNCFDGGARWGAGRPYAINFATRACNEALVGTYRPNDIRAKCYNLDSTKKVDFSLRLISNNGNRNIGAAECYDGLRKEIEGCDRGGRTRYGNWEYTGDPNDGQC

InterPro domains:
  IPR054443 Glycan binding protein Y3-like domain [PF22803] (55-140)

Radius of gyration: 33.62 Å; Cα contacts (8 Å, |Δi|>4): 503; chains: 2; bounding box: 98×99×112 Å

Foldseek 3Di:
DPPPPPPPPPPPPPPPPPPPPPPPPPPPPCPVPPQPFAADPDADFCPPLLVVQLVVLLVCLVPWAFFKDFAFDKIKDKDASDQWKIKIKMKHFHDNPGMDGDHSVVSSVLQNCQSPVYRQGGWGDDDRMIITIGMHTDGD/DPPPPPPPPPPPPPPPPPPPPPPPPPPPPCPVPPQPFAADPDADFCPPLLVVQLVVLLVCLVPWAFFKDFAFDKIKDKDASDQWKIKIKMKHFHDNPGMDGDHSVVSSVLQNCQSPVYRQGGWGDDDRMIITIGMHTDGD

Organism: Paracoccidioides lutzii (strain ATCC MYA-826 / Pb01) (NCBI:txid502779)

Solvent-accessible surface area (backbone atoms only — not comparable to full-atom values): 15751 Å² total; per-residue (Å²): 135,84,79,75,78,76,77,76,77,71,77,77,76,72,72,76,74,69,75,72,74,72,70,69,70,72,72,64,74,79,67,66,73,72,63,75,75,41,51,44,90,59,81,35,57,39,71,88,33,42,70,56,48,54,54,46,38,50,48,40,20,74,72,61,60,47,46,78,35,47,56,41,29,32,30,31,38,46,42,61,62,50,96,54,26,19,34,42,38,36,44,30,32,68,37,81,81,55,67,47,73,43,51,50,67,62,48,29,53,49,34,46,47,21,59,76,73,15,70,24,10,19,53,32,75,53,95,50,33,35,29,28,25,38,34,34,76,38,69,108,135,84,79,76,79,78,77,76,76,69,76,77,75,74,72,74,74,69,74,71,74,71,70,69,69,70,72,64,74,78,68,64,73,72,64,74,73,40,50,45,90,58,80,36,56,40,72,89,33,43,70,56,48,53,54,46,39,49,49,38,19,73,72,62,59,47,45,78,35,46,54,41,29,31,30,31,39,47,43,62,63,51,95,53,27,20,35,42,36,37,44,30,31,68,37,81,80,55,68,47,72,44,53,48,67,63,47,29,52,50,35,45,46,20,58,75,73,16,69,24,10,19,54,34,75,54,95,51,33,34,31,29,25,39,35,35,76,39,68,108